Protein AF-A0A934S822-F1 (afdb_monomer_lite)

Sequence (205 aa):
MIPYSHVIDIPKVHPFDTEHRWTTFLGEFVLPIVQGRDLLYWFSYYGDFARFRVYTKDRSVTLDISHLIGELGLSYRIVNGEREEKNLTLEEDLGGGRFLGTERTDLKPLDRALKVLNLVHAGAELFLHSLVKDGDYWREEVNQDANQNPFGSASRSYIHLLHNLTQSPVGIVAFQSNSALHLESEYSFSYRNPQPQYQAFRVHV

Structure (mmCIF, N/CA/C/O backbone):
data_AF-A0A934S822-F1
#
_entry.id   AF-A0A934S822-F1
#
loop_
_atom_site.group_PDB
_atom_site.id
_atom_site.type_symbol
_atom_site.label_atom_id
_atom_site.label_alt_id
_atom_site.label_comp_id
_atom_site.label_asym_id
_atom_site.label_entity_id
_atom_site.label_seq_id
_atom_site.pdbx_PDB_ins_code
_atom_site.Cartn_x
_atom_site.Cartn_y
_atom_site.Cartn_z
_atom_site.occupancy
_atom_site.B_iso_or_equiv
_atom_site.auth_seq_id
_atom_site.auth_comp_id
_atom_site.auth_asym_id
_atom_site.auth_atom_id
_atom_site.pdbx_PDB_model_num
ATOM 1 N N . MET A 1 1 ? -0.639 -7.416 20.219 1.00 64.88 1 MET A N 1
ATOM 2 C CA . MET A 1 1 ? -1.525 -7.003 19.111 1.00 64.88 1 MET A CA 1
ATOM 3 C C . MET A 1 1 ? -0.701 -7.086 17.836 1.00 64.88 1 MET A C 1
ATOM 5 O O . MET A 1 1 ? 0.475 -6.756 17.914 1.00 64.88 1 MET A O 1
ATOM 9 N N . ILE A 1 2 ? -1.243 -7.617 16.738 1.00 78.75 2 ILE A N 1
ATOM 10 C CA . ILE A 1 2 ? -0.540 -7.606 15.443 1.00 78.75 2 ILE A CA 1
ATOM 11 C C . ILE A 1 2 ? -0.636 -6.171 14.906 1.00 78.75 2 ILE A C 1
ATOM 13 O O . ILE A 1 2 ? -1.750 -5.642 14.908 1.00 78.75 2 ILE A O 1
ATOM 17 N N . PRO A 1 3 ? 0.478 -5.516 14.531 1.00 83.88 3 PRO A N 1
ATOM 18 C CA . PRO A 1 3 ? 0.419 -4.179 13.953 1.00 83.88 3 PRO A CA 1
ATOM 19 C C . PRO A 1 3 ? -0.409 -4.199 12.667 1.00 83.88 3 PRO A C 1
ATOM 21 O O . PRO A 1 3 ? -0.173 -5.029 11.797 1.00 83.88 3 PRO A O 1
ATOM 24 N N . TYR A 1 4 ? -1.381 -3.295 12.554 1.00 89.69 4 TYR A N 1
ATOM 25 C CA . TYR A 1 4 ? -2.131 -3.108 11.309 1.00 89.69 4 TYR A CA 1
ATOM 26 C C . TYR A 1 4 ? -1.313 -2.325 10.278 1.00 89.69 4 TYR A C 1
ATOM 28 O O . TYR A 1 4 ? -1.437 -2.566 9.084 1.00 89.69 4 TYR A O 1
ATOM 36 N N . SER A 1 5 ? -0.474 -1.390 10.726 1.00 93.38 5 SER A N 1
ATOM 37 C CA . SER A 1 5 ? 0.358 -0.550 9.868 1.00 93.38 5 SER A CA 1
ATOM 38 C C . SER A 1 5 ? 1.831 -0.848 10.115 1.00 93.38 5 SER A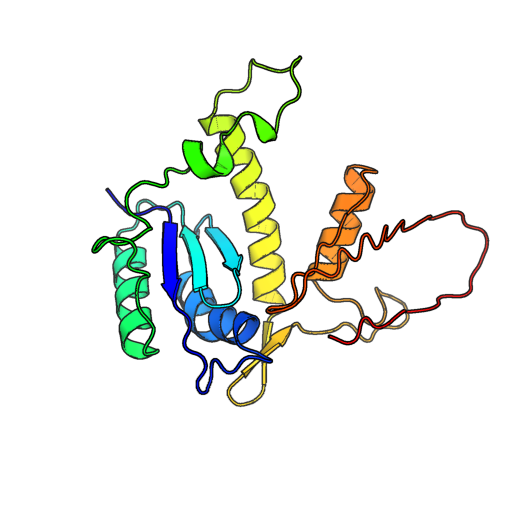 C 1
ATOM 40 O O . SER A 1 5 ? 2.246 -0.971 11.258 1.00 93.38 5 SER A O 1
ATOM 42 N N . HIS A 1 6 ? 2.627 -0.884 9.053 1.00 94.69 6 HIS A N 1
ATOM 43 C CA . HIS A 1 6 ? 4.083 -0.965 9.081 1.00 94.69 6 HIS A CA 1
ATOM 44 C C . HIS A 1 6 ? 4.634 0.268 8.367 1.00 94.69 6 HIS A C 1
ATOM 46 O O . HIS A 1 6 ? 4.406 0.448 7.169 1.00 94.69 6 HIS A O 1
ATOM 52 N N . VAL A 1 7 ? 5.299 1.153 9.114 1.00 95.06 7 VAL A N 1
ATOM 53 C CA . VAL A 1 7 ? 5.889 2.387 8.568 1.00 95.06 7 VAL A CA 1
ATOM 54 C C . VAL A 1 7 ? 7.369 2.142 8.316 1.00 95.06 7 VAL A C 1
ATOM 56 O O . VAL A 1 7 ? 8.118 1.890 9.261 1.00 95.06 7 VAL A O 1
ATOM 59 N N . ILE A 1 8 ? 7.768 2.165 7.048 1.00 96.88 8 ILE A N 1
ATOM 60 C CA . ILE A 1 8 ? 9.060 1.659 6.584 1.00 96.88 8 ILE A CA 1
ATOM 61 C C . ILE A 1 8 ? 9.766 2.766 5.809 1.00 96.88 8 ILE A C 1
ATOM 63 O O . ILE A 1 8 ? 9.245 3.234 4.797 1.00 96.88 8 ILE A O 1
ATOM 67 N N . ASP A 1 9 ? 10.936 3.178 6.285 1.00 96.81 9 ASP A N 1
ATOM 68 C CA . ASP A 1 9 ? 11.820 4.077 5.550 1.00 96.81 9 ASP A CA 1
ATOM 69 C C . ASP A 1 9 ? 12.425 3.324 4.365 1.00 96.81 9 ASP A C 1
ATOM 71 O O . ASP A 1 9 ? 12.885 2.185 4.495 1.00 96.81 9 ASP A O 1
ATOM 75 N N . ILE A 1 10 ? 12.416 3.973 3.202 1.00 95.44 10 ILE A N 1
ATOM 76 C CA . ILE A 1 10 ? 12.948 3.413 1.967 1.00 95.44 10 ILE A CA 1
ATOM 77 C C . ILE A 1 10 ? 14.223 4.188 1.619 1.00 95.44 10 ILE A C 1
ATOM 79 O O . ILE A 1 10 ? 14.157 5.398 1.363 1.00 95.44 10 ILE A O 1
ATOM 83 N N . PRO A 1 11 ? 15.395 3.535 1.611 1.00 92.75 11 PRO A N 1
ATOM 84 C CA . PRO A 1 11 ? 16.653 4.230 1.413 1.00 92.75 11 PRO A CA 1
ATOM 85 C C . PRO A 1 11 ? 16.752 4.774 -0.016 1.00 92.75 11 PRO A C 1
ATOM 87 O O . PRO A 1 11 ? 16.133 4.268 -0.946 1.00 92.75 11 PRO A O 1
ATOM 90 N N . LYS A 1 12 ? 17.556 5.822 -0.210 1.00 92.06 12 LYS A N 1
ATOM 91 C CA . LYS A 1 12 ? 17.787 6.430 -1.533 1.00 92.06 12 LYS A CA 1
ATOM 92 C C . LYS A 1 12 ? 19.011 5.833 -2.232 1.00 92.06 12 LYS A C 1
ATOM 94 O O . LYS A 1 12 ? 19.848 6.571 -2.743 1.00 92.06 12 LYS A O 1
ATOM 99 N N . VAL A 1 13 ? 19.137 4.512 -2.195 1.00 92.56 13 VAL A N 1
ATOM 100 C CA . VAL A 1 13 ? 20.259 3.752 -2.769 1.00 92.56 13 VAL A CA 1
ATOM 101 C C . VAL A 1 13 ? 19.712 2.579 -3.562 1.00 92.56 13 VAL A C 1
ATOM 103 O O . VAL A 1 13 ? 18.605 2.136 -3.279 1.00 92.56 13 VAL A O 1
ATOM 106 N N . HIS A 1 14 ? 20.482 2.075 -4.522 1.00 93.06 14 HIS A N 1
ATOM 107 C CA . HIS A 1 14 ? 20.104 0.918 -5.330 1.00 93.06 14 HIS A CA 1
ATOM 108 C C . HIS A 1 14 ? 19.670 -0.289 -4.460 1.00 93.06 14 HIS A C 1
ATOM 110 O O . HIS A 1 14 ? 20.362 -0.579 -3.478 1.00 93.06 14 HIS A O 1
ATOM 116 N N . PRO A 1 15 ? 18.565 -0.990 -4.800 1.00 93.12 15 PRO A N 1
ATOM 117 C CA . PRO A 1 15 ? 17.687 -0.780 -5.967 1.00 93.12 15 PRO A CA 1
ATOM 118 C C . PRO A 1 15 ? 16.524 0.214 -5.724 1.00 93.12 15 PRO A C 1
ATOM 120 O O . PRO A 1 15 ? 15.597 0.324 -6.521 1.00 93.12 15 PRO A O 1
ATOM 123 N N . PHE A 1 16 ? 16.548 0.959 -4.620 1.00 94.25 16 PHE A N 1
ATOM 124 C CA . PHE A 1 16 ? 15.528 1.929 -4.201 1.00 94.25 16 PHE A CA 1
ATOM 125 C C . PHE A 1 16 ? 15.896 3.397 -4.516 1.00 94.25 16 PHE A C 1
ATOM 127 O O . PHE A 1 16 ? 15.500 4.343 -3.816 1.00 94.25 16 PHE A O 1
ATOM 134 N N . ASP A 1 17 ? 16.671 3.635 -5.571 1.00 89.38 17 ASP A N 1
ATOM 135 C CA . ASP A 1 17 ? 16.899 4.988 -6.084 1.00 89.38 17 ASP A CA 1
ATOM 136 C C . ASP A 1 17 ? 15.593 5.677 -6.517 1.00 89.38 17 ASP A C 1
ATOM 138 O O . ASP A 1 17 ? 14.529 5.080 -6.642 1.00 89.38 17 ASP A O 1
ATOM 142 N N . THR A 1 18 ? 15.642 7.005 -6.626 1.00 80.56 18 THR A N 1
ATOM 143 C CA . THR A 1 18 ? 14.441 7.856 -6.612 1.00 80.56 18 THR A CA 1
ATOM 144 C C . THR A 1 18 ? 13.464 7.597 -7.760 1.00 80.56 18 THR A C 1
ATOM 146 O O . THR A 1 18 ? 12.269 7.784 -7.550 1.00 80.56 18 THR A O 1
ATOM 149 N N . GLU A 1 19 ? 13.937 7.175 -8.933 1.00 84.88 19 GLU A N 1
ATOM 150 C CA . GLU A 1 19 ? 13.100 7.029 -10.130 1.00 84.88 19 GLU A CA 1
ATOM 151 C C . GLU A 1 19 ? 12.119 5.855 -10.012 1.00 84.88 19 GLU A C 1
ATOM 153 O O . GLU A 1 19 ? 10.933 6.004 -10.306 1.00 84.88 19 GLU A O 1
ATOM 158 N N . HIS A 1 20 ? 12.590 4.714 -9.504 1.00 87.81 20 HIS A N 1
ATOM 159 C CA . HIS A 1 20 ? 11.799 3.484 -9.400 1.00 87.81 20 HIS A CA 1
ATOM 160 C C . HIS A 1 20 ? 11.510 3.066 -7.958 1.00 87.81 20 HIS A C 1
ATOM 162 O O . HIS A 1 20 ? 10.884 2.033 -7.733 1.00 87.81 20 HIS A O 1
ATOM 168 N N . ARG A 1 21 ? 11.906 3.879 -6.966 1.00 93.12 21 ARG A N 1
ATOM 169 C CA . ARG A 1 21 ? 11.806 3.564 -5.530 1.00 93.12 21 ARG A CA 1
ATOM 170 C C . ARG A 1 21 ? 10.489 2.913 -5.146 1.00 93.12 21 ARG A C 1
ATOM 172 O O . ARG A 1 21 ? 10.478 1.916 -4.432 1.00 93.12 21 ARG A O 1
ATOM 179 N N . TRP A 1 22 ? 9.383 3.517 -5.570 1.00 94.81 22 TRP A N 1
ATOM 180 C CA . TRP A 1 22 ? 8.067 3.091 -5.129 1.00 94.81 22 TRP A CA 1
ATOM 181 C C . TRP A 1 22 ? 7.659 1.749 -5.727 1.00 94.81 22 TRP A C 1
ATOM 183 O O . TRP A 1 22 ? 7.299 0.835 -4.992 1.00 94.81 22 TRP A O 1
ATOM 193 N N . THR A 1 23 ? 7.750 1.609 -7.047 1.00 95.69 23 THR A N 1
ATOM 194 C CA . THR A 1 23 ? 7.418 0.358 -7.731 1.00 95.69 23 THR A CA 1
ATOM 195 C C . THR A 1 23 ? 8.362 -0.760 -7.308 1.00 95.69 23 THR A C 1
ATOM 197 O O . THR A 1 23 ? 7.889 -1.860 -7.042 1.00 95.69 23 THR A O 1
ATOM 200 N N . THR A 1 24 ? 9.659 -0.479 -7.140 1.00 97.31 24 THR A N 1
ATOM 201 C CA . THR A 1 24 ? 10.637 -1.453 -6.637 1.00 97.31 24 THR A CA 1
ATOM 202 C C . THR A 1 24 ? 10.357 -1.856 -5.194 1.00 97.31 24 THR A C 1
ATOM 204 O O . THR A 1 24 ? 10.377 -3.042 -4.893 1.00 97.31 24 THR A O 1
ATOM 207 N N . PHE A 1 25 ? 10.015 -0.921 -4.301 1.00 98.06 25 PHE A N 1
ATOM 208 C CA . PHE A 1 25 ? 9.562 -1.271 -2.950 1.00 98.06 25 PHE A CA 1
ATOM 209 C C . PHE A 1 25 ? 8.338 -2.189 -2.996 1.00 98.06 25 PHE A C 1
ATOM 211 O O . PHE A 1 25 ? 8.288 -3.203 -2.308 1.00 98.06 25 PHE A O 1
ATOM 218 N N . LEU A 1 26 ? 7.351 -1.883 -3.832 1.00 97.94 26 LEU A N 1
ATOM 219 C CA . LEU A 1 26 ? 6.164 -2.723 -3.936 1.00 97.94 26 LEU A CA 1
ATOM 220 C C . LEU A 1 26 ? 6.468 -4.119 -4.497 1.00 97.94 26 LEU A C 1
ATOM 222 O O . LEU A 1 26 ? 5.932 -5.096 -3.982 1.00 97.94 26 LEU A O 1
ATOM 226 N N . GLY A 1 27 ? 7.334 -4.223 -5.503 1.00 98.00 27 GLY A N 1
ATOM 227 C CA . GLY A 1 27 ? 7.699 -5.492 -6.129 1.00 98.00 27 GLY A CA 1
ATOM 228 C C . GLY A 1 27 ? 8.646 -6.364 -5.300 1.00 98.00 27 GLY A C 1
ATOM 229 O O . GLY A 1 27 ? 8.449 -7.572 -5.230 1.00 98.00 27 GLY A O 1
ATOM 230 N N . GLU A 1 28 ? 9.643 -5.771 -4.640 1.00 97.88 28 GLU A N 1
ATOM 231 C CA . GLU A 1 28 ? 10.628 -6.509 -3.832 1.00 97.88 28 GLU A CA 1
ATOM 232 C C . GLU A 1 28 ? 10.147 -6.767 -2.400 1.00 97.88 28 GLU A C 1
ATOM 234 O O . GLU A 1 28 ? 10.473 -7.796 -1.818 1.00 97.88 28 GLU A O 1
ATOM 239 N N . PHE A 1 29 ? 9.368 -5.852 -1.813 1.00 98.38 29 PHE A N 1
ATOM 240 C CA . PHE A 1 29 ? 8.931 -5.970 -0.421 1.00 98.38 29 PHE A CA 1
ATOM 241 C C . PHE A 1 29 ? 7.468 -6.405 -0.296 1.00 98.38 29 PHE A C 1
ATOM 243 O O . PHE A 1 29 ? 7.185 -7.411 0.347 1.00 98.38 29 PHE A O 1
ATOM 250 N N . VAL A 1 30 ? 6.517 -5.676 -0.893 1.00 98.38 30 VAL A N 1
ATOM 251 C CA . VAL A 1 30 ? 5.083 -5.942 -0.658 1.00 98.38 30 VAL A CA 1
ATOM 252 C C . VAL A 1 30 ? 4.611 -7.218 -1.352 1.00 98.38 30 VAL A C 1
ATOM 254 O O . VAL A 1 30 ? 3.949 -8.041 -0.720 1.00 98.38 30 VAL A O 1
ATOM 257 N N . LEU A 1 31 ? 4.936 -7.389 -2.635 1.00 97.94 31 LEU A N 1
ATOM 258 C CA . LEU A 1 31 ? 4.452 -8.502 -3.449 1.00 97.94 31 LEU A CA 1
ATOM 259 C C . LEU A 1 31 ? 4.794 -9.876 -2.831 1.00 97.94 31 LEU A C 1
ATOM 261 O O . LEU A 1 31 ? 3.860 -10.661 -2.664 1.00 97.94 31 LEU A O 1
ATOM 265 N N . PRO A 1 32 ? 6.033 -10.165 -2.377 1.00 97.56 32 PRO A N 1
ATOM 266 C CA . PRO A 1 32 ? 6.353 -11.449 -1.742 1.00 97.56 32 PRO A CA 1
ATOM 267 C C . PRO A 1 32 ? 5.580 -11.730 -0.446 1.00 97.56 32 PRO A C 1
ATOM 269 O O . PRO A 1 32 ? 5.367 -12.889 -0.093 1.00 97.56 32 PRO A O 1
ATOM 272 N N . ILE A 1 33 ? 5.144 -10.688 0.272 1.00 97.56 33 ILE A N 1
ATOM 273 C CA . ILE A 1 33 ? 4.371 -10.842 1.514 1.00 97.56 33 ILE A CA 1
ATOM 274 C C . ILE A 1 33 ? 2.934 -11.253 1.211 1.00 97.56 33 ILE A C 1
ATOM 276 O O . ILE A 1 33 ? 2.359 -12.057 1.941 1.00 97.56 33 ILE A O 1
ATOM 280 N N . VAL A 1 34 ? 2.333 -10.678 0.170 1.00 97.00 34 VAL A N 1
ATOM 281 C CA . VAL A 1 34 ? 0.899 -10.842 -0.114 1.00 97.00 34 VAL A CA 1
ATOM 282 C C . VAL A 1 34 ? 0.609 -11.948 -1.124 1.00 97.00 34 VAL A C 1
ATOM 284 O O . VAL A 1 34 ? -0.483 -12.512 -1.118 1.00 97.00 34 VAL A O 1
ATOM 287 N N . GLN A 1 35 ? 1.579 -12.294 -1.972 1.00 94.62 35 GLN A N 1
ATOM 288 C CA . GLN A 1 35 ? 1.392 -13.265 -3.041 1.00 94.62 35 GLN A CA 1
ATOM 289 C C . GLN A 1 35 ? 0.971 -14.636 -2.492 1.00 94.62 35 GLN A C 1
ATOM 291 O O . GLN A 1 35 ? 1.637 -15.232 -1.646 1.00 94.62 35 GLN A O 1
ATOM 296 N N . GLY A 1 36 ? -0.151 -15.146 -3.008 1.00 90.62 36 GLY A N 1
ATOM 297 C CA . GLY A 1 36 ? -0.698 -16.447 -2.619 1.00 90.62 36 GLY A CA 1
ATOM 298 C C . GLY A 1 36 ? -1.345 -16.480 -1.232 1.00 90.62 36 GLY A C 1
ATOM 299 O O . GLY A 1 36 ? -1.619 -17.570 -0.730 1.00 90.62 36 GLY A O 1
ATOM 300 N N . ARG A 1 37 ? -1.594 -15.321 -0.607 1.00 94.25 37 ARG A N 1
ATOM 301 C CA . ARG A 1 37 ? -2.246 -15.218 0.704 1.00 94.25 37 ARG A CA 1
ATOM 302 C C . ARG A 1 37 ? -3.577 -14.484 0.597 1.00 94.25 37 ARG A C 1
ATOM 304 O O . ARG A 1 37 ? -3.692 -13.498 -0.118 1.00 94.25 37 ARG A O 1
ATOM 311 N N . ASP A 1 38 ? -4.557 -14.941 1.367 1.00 93.38 38 ASP A N 1
ATOM 312 C CA . ASP A 1 38 ? -5.840 -14.254 1.536 1.00 93.38 38 ASP A CA 1
ATOM 313 C C . ASP A 1 38 ? -5.694 -13.170 2.617 1.00 93.38 38 ASP A C 1
ATOM 315 O O . ASP A 1 38 ? -5.873 -13.419 3.813 1.00 93.38 38 ASP A O 1
ATOM 319 N N . LEU A 1 39 ? -5.237 -11.984 2.206 1.00 95.19 39 LEU A N 1
ATOM 320 C CA . LEU A 1 39 ? -4.975 -10.841 3.080 1.00 95.19 39 LEU A CA 1
ATOM 321 C C . LEU A 1 39 ? -5.706 -9.606 2.565 1.00 95.19 39 LEU A C 1
ATOM 323 O O . LEU A 1 39 ? -5.642 -9.297 1.382 1.00 95.19 39 LEU A O 1
ATOM 327 N N . LEU A 1 40 ? -6.277 -8.817 3.477 1.00 96.62 40 LEU A N 1
ATOM 328 C CA . LEU A 1 40 ? -6.706 -7.457 3.160 1.00 96.62 40 LEU A CA 1
ATOM 329 C C . LEU A 1 40 ? -5.571 -6.488 3.472 1.00 96.62 40 LEU A C 1
ATOM 331 O O . LEU A 1 40 ? -5.128 -6.382 4.618 1.00 96.62 40 LEU A O 1
ATOM 335 N N . TYR A 1 41 ? -5.109 -5.762 2.465 1.00 97.38 41 TYR A N 1
ATOM 336 C CA . TYR A 1 41 ? -3.981 -4.851 2.606 1.00 97.38 41 TYR A CA 1
ATOM 337 C C . TYR A 1 41 ? -4.089 -3.659 1.671 1.00 97.38 41 TYR A C 1
ATOM 339 O O . TYR A 1 41 ? -4.773 -3.706 0.656 1.00 97.38 41 TYR A O 1
ATOM 347 N N . TRP A 1 42 ? -3.360 -2.601 1.998 1.00 97.25 42 TRP A N 1
ATOM 348 C CA . TRP A 1 42 ? -3.109 -1.493 1.086 1.00 97.25 42 TRP A CA 1
ATOM 349 C C . TRP A 1 42 ? -1.833 -0.763 1.485 1.00 97.25 42 TRP A C 1
ATOM 351 O O . TRP A 1 42 ? -1.236 -1.019 2.534 1.00 97.25 42 TRP A O 1
ATOM 361 N N . PHE A 1 43 ? -1.395 0.153 0.635 1.00 96.81 43 PHE A N 1
ATOM 362 C CA . PHE A 1 43 ? -0.132 0.837 0.827 1.00 96.81 43 PHE A CA 1
ATOM 363 C C . PHE A 1 43 ? -0.190 2.285 0.348 1.00 96.81 43 PHE A C 1
ATOM 365 O O . PHE A 1 43 ? -1.027 2.666 -0.468 1.00 96.81 43 PHE A O 1
ATOM 372 N N . SER A 1 44 ? 0.706 3.109 0.881 1.00 94.12 44 SER A N 1
ATOM 373 C CA . SER A 1 44 ? 0.834 4.516 0.498 1.00 94.12 44 SER A CA 1
ATOM 374 C C . SER A 1 44 ? 2.279 4.979 0.621 1.00 94.12 44 SER A C 1
ATOM 376 O O . SER A 1 44 ? 2.968 4.579 1.563 1.00 94.12 44 SER A O 1
ATOM 378 N N . TYR A 1 45 ? 2.695 5.862 -0.281 1.00 92.25 45 TYR A N 1
ATOM 379 C CA . TYR A 1 45 ? 4.049 6.397 -0.369 1.00 92.25 45 TYR A CA 1
ATOM 380 C C . TYR A 1 45 ? 4.095 7.875 0.019 1.00 92.25 45 TYR A C 1
ATOM 382 O O . TYR A 1 45 ? 3.209 8.641 -0.356 1.00 92.25 45 TYR A O 1
ATOM 390 N N . TYR A 1 46 ? 5.141 8.269 0.746 1.00 88.44 46 TYR A N 1
ATOM 391 C CA . TYR A 1 46 ? 5.336 9.631 1.253 1.00 88.44 46 TYR A CA 1
ATOM 392 C C . TYR A 1 46 ? 6.708 10.222 0.871 1.00 88.44 46 TYR A C 1
ATOM 394 O O . TYR A 1 46 ? 7.154 11.194 1.468 1.00 88.44 46 TYR A O 1
ATOM 402 N N . GLY A 1 47 ? 7.375 9.664 -0.148 1.00 84.19 47 GLY A N 1
ATOM 403 C CA . GLY A 1 47 ? 8.623 10.190 -0.724 1.00 84.19 47 GLY A CA 1
ATOM 404 C C . GLY A 1 47 ? 9.906 9.553 -0.175 1.00 84.19 47 GLY A C 1
ATOM 405 O O . GLY A 1 47 ? 10.799 9.179 -0.938 1.00 84.19 47 GLY A O 1
ATOM 406 N N . ASP A 1 48 ? 10.016 9.408 1.140 1.00 86.69 48 ASP A N 1
ATOM 407 C CA . ASP A 1 48 ? 11.144 8.751 1.824 1.00 86.69 48 ASP A CA 1
ATOM 408 C C . ASP A 1 48 ? 10.719 7.527 2.643 1.00 86.69 48 ASP A C 1
ATOM 410 O O . ASP A 1 48 ? 11.564 6.731 3.039 1.00 86.69 48 ASP A O 1
ATOM 414 N N . PHE A 1 49 ? 9.417 7.333 2.849 1.00 93.88 49 PHE A N 1
ATOM 415 C CA . PHE A 1 49 ? 8.874 6.164 3.530 1.00 93.88 49 PHE A CA 1
ATOM 416 C C . PHE A 1 49 ? 7.574 5.681 2.891 1.00 93.88 49 PHE A C 1
ATOM 418 O O . PHE A 1 49 ? 6.886 6.400 2.155 1.00 93.88 49 PHE A O 1
ATOM 425 N N . ALA A 1 50 ? 7.223 4.445 3.216 1.00 95.75 50 ALA A N 1
ATOM 426 C CA . ALA A 1 50 ? 5.950 3.839 2.895 1.00 95.75 50 ALA A CA 1
ATOM 427 C C . ALA A 1 50 ? 5.205 3.435 4.162 1.00 95.75 50 ALA A C 1
ATOM 429 O O . ALA A 1 50 ? 5.786 3.152 5.210 1.00 95.75 50 ALA A O 1
ATOM 430 N N . ARG A 1 51 ? 3.884 3.373 4.040 1.00 95.81 51 ARG A N 1
ATOM 431 C CA . ARG A 1 51 ? 3.031 2.682 5.002 1.00 95.81 51 ARG A CA 1
ATOM 432 C C . ARG A 1 51 ? 2.444 1.473 4.306 1.00 95.81 51 ARG A C 1
ATOM 434 O O . ARG A 1 51 ? 1.642 1.646 3.389 1.00 95.81 51 ARG A O 1
ATOM 441 N N . PHE A 1 52 ? 2.830 0.283 4.744 1.00 97.12 52 PHE A N 1
ATOM 442 C CA . PHE A 1 52 ? 2.209 -0.966 4.329 1.00 97.12 52 PHE A CA 1
ATOM 443 C C . PHE A 1 52 ? 1.241 -1.411 5.418 1.00 97.12 52 PHE A C 1
ATOM 445 O O . PHE A 1 52 ? 1.638 -1.613 6.563 1.00 97.12 52 PHE A O 1
ATOM 452 N N . ARG A 1 53 ? -0.044 -1.493 5.085 1.00 96.69 53 ARG A N 1
ATOM 453 C CA . ARG A 1 53 ? -1.100 -1.807 6.043 1.00 96.69 53 ARG A CA 1
ATOM 454 C C . ARG A 1 53 ? -1.698 -3.155 5.713 1.00 96.69 53 ARG A C 1
ATOM 456 O O . ARG A 1 53 ? -2.133 -3.355 4.583 1.00 96.69 53 ARG A O 1
ATOM 463 N N . VAL A 1 54 ? -1.746 -4.044 6.695 1.00 95.75 54 VAL A N 1
ATOM 464 C CA . VAL A 1 54 ? -2.248 -5.408 6.542 1.00 95.75 54 VAL A CA 1
ATOM 465 C C . VAL A 1 54 ? -3.212 -5.716 7.674 1.00 95.75 54 VAL A C 1
ATOM 467 O O . VAL A 1 54 ? -2.865 -5.678 8.852 1.00 95.75 54 VAL A O 1
ATOM 470 N N . TYR A 1 55 ? -4.446 -6.043 7.316 1.00 94.62 55 TYR A N 1
ATOM 471 C CA . TYR A 1 55 ? -5.460 -6.487 8.254 1.00 94.62 55 TYR A CA 1
ATOM 472 C C . TYR A 1 55 ? -5.469 -8.014 8.309 1.00 94.62 55 TYR A C 1
ATOM 474 O O . TYR A 1 55 ? -6.066 -8.683 7.468 1.00 94.62 55 TYR A O 1
ATOM 482 N N . THR A 1 56 ? -4.773 -8.576 9.299 1.00 92.12 56 THR A N 1
ATOM 483 C CA . THR A 1 56 ? -4.633 -10.028 9.451 1.00 92.12 56 THR A CA 1
ATOM 484 C C . THR A 1 56 ? -4.560 -10.465 10.911 1.00 92.12 56 THR A C 1
ATOM 486 O O . THR A 1 56 ? -4.176 -9.706 11.803 1.00 92.12 56 THR A O 1
ATOM 489 N N . LYS A 1 57 ? -4.935 -11.723 11.156 1.00 90.25 57 LYS A N 1
ATOM 490 C CA . LYS A 1 57 ? -4.700 -12.428 12.426 1.00 90.25 57 LYS A CA 1
ATOM 491 C C . LYS A 1 57 ? -3.490 -13.361 12.356 1.00 90.25 57 LYS A C 1
ATOM 493 O O . LYS A 1 57 ? -3.098 -13.913 13.385 1.00 90.25 57 LYS A O 1
ATOM 498 N N . ASP A 1 58 ? -2.921 -13.547 11.169 1.00 92.06 58 ASP A N 1
ATOM 499 C CA . ASP A 1 58 ? -1.777 -14.416 10.955 1.00 92.06 58 ASP A CA 1
ATOM 500 C C . ASP A 1 58 ? -0.481 -13.713 11.373 1.00 92.06 58 ASP A C 1
ATOM 502 O O . ASP A 1 58 ? -0.073 -12.703 10.801 1.00 92.06 58 ASP A O 1
ATOM 506 N N . ARG A 1 59 ? 0.175 -14.265 12.396 1.00 90.75 59 ARG A N 1
ATOM 507 C CA . ARG A 1 59 ? 1.447 -13.743 12.904 1.00 90.75 59 ARG A CA 1
ATOM 508 C C . ARG A 1 59 ? 2.614 -14.010 11.956 1.00 90.75 59 ARG A C 1
ATOM 510 O O . ARG A 1 59 ? 3.612 -13.302 12.070 1.00 90.75 59 ARG A O 1
ATOM 517 N N . SER A 1 60 ? 2.506 -14.995 11.060 1.00 93.62 60 SER A N 1
ATOM 518 C CA . SER A 1 60 ? 3.555 -15.303 10.080 1.00 93.62 60 SER A CA 1
ATOM 519 C C . SER A 1 60 ? 3.863 -14.083 9.209 1.00 93.62 60 SER A C 1
ATOM 521 O O . SER A 1 60 ? 5.022 -13.733 9.027 1.00 93.62 60 SER A O 1
ATOM 523 N N . VAL A 1 61 ? 2.827 -13.330 8.829 1.00 95.12 61 VAL A N 1
ATOM 524 C CA . VAL A 1 61 ? 2.933 -12.100 8.036 1.00 95.12 61 VAL A CA 1
ATOM 525 C C . VAL A 1 61 ? 3.857 -11.075 8.698 1.00 95.12 61 VAL A C 1
ATOM 527 O O . VAL A 1 61 ? 4.700 -10.481 8.035 1.00 95.12 61 VAL A O 1
ATOM 530 N N . THR A 1 62 ? 3.756 -10.880 10.017 1.00 92.31 62 THR A N 1
ATOM 531 C CA . THR A 1 62 ? 4.631 -9.944 10.744 1.00 92.31 62 THR A CA 1
ATOM 532 C C . THR A 1 62 ? 6.086 -10.418 10.788 1.00 92.31 62 THR A C 1
ATOM 534 O O . THR A 1 62 ? 7.004 -9.591 10.788 1.00 92.31 62 THR A O 1
ATOM 537 N N . LEU A 1 63 ? 6.305 -11.734 10.844 1.00 94.44 63 LEU A N 1
ATOM 538 C CA . LEU A 1 63 ? 7.646 -12.317 10.801 1.00 94.44 63 LEU A CA 1
ATOM 539 C C . LEU A 1 63 ? 8.267 -12.127 9.417 1.00 94.44 63 LEU A C 1
ATOM 541 O O . LEU A 1 63 ? 9.395 -11.650 9.339 1.00 94.44 63 LEU A O 1
ATOM 545 N N . ASP A 1 64 ? 7.510 -12.392 8.354 1.00 96.81 64 ASP A N 1
ATOM 546 C CA . ASP A 1 64 ? 7.967 -12.229 6.970 1.00 96.81 64 ASP A CA 1
ATOM 547 C C . ASP A 1 64 ? 8.269 -10.765 6.640 1.00 96.81 64 ASP A C 1
ATOM 549 O O . ASP A 1 64 ? 9.305 -10.459 6.059 1.00 96.81 64 ASP A O 1
ATOM 553 N N . ILE A 1 65 ? 7.419 -9.842 7.102 1.00 96.62 65 ILE A N 1
ATOM 554 C CA . ILE A 1 65 ? 7.676 -8.398 7.029 1.00 96.62 65 ILE A CA 1
ATOM 555 C C . ILE A 1 65 ? 9.011 -8.049 7.692 1.00 96.62 65 ILE A C 1
ATOM 557 O O . ILE A 1 65 ? 9.829 -7.335 7.119 1.00 96.62 65 ILE A O 1
ATOM 561 N N . SER A 1 66 ? 9.241 -8.547 8.908 1.00 95.31 66 SER A N 1
ATOM 562 C CA . SER A 1 66 ? 10.464 -8.236 9.655 1.00 95.31 66 SER A CA 1
ATOM 563 C C . SER A 1 66 ? 11.702 -8.854 9.001 1.00 95.31 66 SER A C 1
ATOM 565 O O . SER A 1 66 ? 12.762 -8.230 9.001 1.00 95.31 66 SER A O 1
ATOM 567 N N . HIS A 1 67 ? 11.559 -10.046 8.420 1.00 97.62 67 HIS A N 1
ATOM 568 C CA . HIS A 1 67 ? 12.601 -10.710 7.647 1.00 97.62 67 HIS A CA 1
ATOM 569 C C . HIS A 1 67 ? 12.975 -9.896 6.405 1.00 97.62 67 HIS A C 1
ATOM 571 O O . HIS A 1 67 ? 14.136 -9.524 6.258 1.00 97.62 67 HIS A O 1
ATOM 577 N N . LEU A 1 68 ? 11.995 -9.545 5.565 1.00 98.00 68 LEU A N 1
ATOM 578 C CA . LEU A 1 68 ? 12.227 -8.783 4.335 1.00 98.00 68 LEU A CA 1
ATOM 579 C C . LEU A 1 68 ? 12.764 -7.377 4.605 1.00 98.00 68 LEU A C 1
ATOM 581 O O . LEU A 1 68 ? 13.577 -6.882 3.832 1.00 98.00 68 LEU A O 1
ATOM 585 N N . ILE A 1 69 ? 12.374 -6.742 5.715 1.00 97.50 69 ILE A N 1
ATOM 586 C CA . ILE A 1 69 ? 12.990 -5.477 6.138 1.00 97.50 69 ILE A CA 1
ATOM 587 C C . ILE A 1 69 ? 14.502 -5.651 6.322 1.00 97.50 69 ILE A C 1
ATOM 589 O O . ILE A 1 69 ? 15.271 -4.845 5.806 1.00 97.50 69 ILE A O 1
ATOM 593 N N . GLY A 1 70 ? 14.931 -6.703 7.028 1.00 97.19 70 GLY A N 1
ATOM 594 C CA . GLY A 1 70 ? 16.350 -6.983 7.245 1.00 97.19 70 GLY A CA 1
ATOM 595 C C . GLY A 1 70 ? 17.085 -7.381 5.964 1.00 97.19 70 GLY A C 1
ATOM 596 O O . GLY A 1 70 ? 18.178 -6.884 5.710 1.00 97.19 70 GLY A O 1
ATOM 597 N N . GLU A 1 71 ? 16.475 -8.242 5.151 1.00 97.44 71 GLU A N 1
ATOM 598 C CA . GLU A 1 71 ? 17.039 -8.737 3.891 1.00 97.44 71 GLU A CA 1
ATOM 599 C C . GLU A 1 71 ? 17.266 -7.615 2.870 1.00 97.44 71 GLU A C 1
ATOM 601 O O . GLU A 1 71 ? 18.321 -7.550 2.243 1.00 97.44 71 GLU A O 1
ATOM 606 N N . LEU A 1 72 ? 16.307 -6.695 2.747 1.00 96.75 72 LEU A N 1
ATOM 607 C CA . LEU A 1 72 ? 16.345 -5.598 1.778 1.00 96.75 72 LEU A CA 1
ATOM 608 C C . LEU A 1 72 ? 17.047 -4.339 2.311 1.00 96.75 72 LEU A C 1
ATOM 610 O O . LEU A 1 72 ? 17.072 -3.314 1.630 1.00 96.75 72 LEU A O 1
ATOM 614 N N . GLY A 1 73 ? 17.594 -4.377 3.531 1.00 95.88 73 GLY A N 1
ATOM 615 C CA . GLY A 1 73 ? 18.241 -3.216 4.150 1.00 95.88 73 GLY A CA 1
ATOM 616 C C . GLY A 1 73 ? 17.288 -2.040 4.405 1.00 95.88 73 GLY A C 1
ATOM 617 O O . GLY A 1 73 ? 17.712 -0.884 4.389 1.00 95.88 73 GLY A O 1
ATOM 618 N N . LEU A 1 74 ? 16.001 -2.323 4.615 1.00 97.25 74 LEU A N 1
ATOM 619 C CA . LEU A 1 74 ? 14.989 -1.341 4.999 1.00 97.25 74 LEU A CA 1
ATOM 620 C C . LEU A 1 74 ? 15.003 -1.132 6.519 1.00 97.25 74 LEU A C 1
ATOM 622 O O . LEU A 1 74 ? 15.608 -1.891 7.278 1.00 97.25 74 LEU A O 1
ATOM 626 N N . SER A 1 75 ? 14.281 -0.121 6.997 1.00 96.50 75 SER A N 1
ATOM 627 C CA . SER A 1 75 ? 14.141 0.118 8.434 1.00 96.50 75 SER A CA 1
ATOM 628 C C . SER A 1 75 ? 12.747 0.593 8.800 1.00 96.50 75 SER A C 1
ATOM 630 O O . SER A 1 75 ? 12.109 1.333 8.056 1.00 96.50 75 SER A O 1
ATOM 632 N N . TYR A 1 76 ? 12.275 0.212 9.986 1.00 95.81 76 TYR A N 1
ATOM 633 C CA . TYR A 1 76 ? 11.086 0.843 10.549 1.00 95.81 76 TYR A CA 1
ATOM 634 C C . TYR A 1 76 ? 11.358 2.313 10.849 1.00 95.81 76 TYR A C 1
ATOM 636 O O . TYR A 1 76 ? 12.385 2.645 11.442 1.00 95.81 76 TYR A O 1
ATOM 644 N N . ARG A 1 77 ? 10.395 3.168 10.510 1.00 93.88 77 ARG A N 1
ATOM 645 C CA . ARG A 1 77 ? 10.482 4.599 10.775 1.00 93.88 77 ARG A CA 1
ATOM 646 C C . ARG A 1 77 ? 10.377 4.887 12.268 1.00 93.88 77 ARG A C 1
ATOM 648 O O . ARG A 1 77 ? 9.443 4.428 12.938 1.00 93.88 77 ARG A O 1
ATOM 655 N N . ILE A 1 78 ? 11.333 5.664 12.774 1.00 92.88 78 ILE A N 1
ATOM 656 C CA . ILE A 1 78 ? 11.417 6.077 14.177 1.00 92.88 78 ILE A CA 1
ATOM 657 C C . ILE A 1 78 ? 11.154 7.580 14.288 1.00 92.88 78 ILE A C 1
ATOM 659 O O . ILE A 1 78 ? 11.881 8.390 13.720 1.00 92.88 78 ILE A O 1
ATOM 663 N N . VAL A 1 79 ? 10.146 7.958 15.071 1.00 88.31 79 VAL A N 1
ATOM 664 C CA . VAL A 1 79 ? 9.800 9.349 15.387 1.00 88.31 79 VAL A CA 1
ATOM 665 C C . VAL A 1 79 ? 9.827 9.505 16.903 1.00 88.31 79 VAL A C 1
ATOM 667 O O . VAL A 1 79 ? 9.204 8.729 17.622 1.00 88.31 79 VAL A O 1
ATOM 670 N N . ASN A 1 80 ? 10.577 10.489 17.408 1.00 89.81 80 ASN A N 1
ATOM 671 C CA . ASN A 1 80 ? 10.743 10.738 18.849 1.00 89.81 80 ASN A CA 1
ATOM 672 C C . ASN A 1 80 ? 11.206 9.504 19.653 1.00 89.81 80 ASN A C 1
ATOM 674 O O . ASN A 1 80 ? 10.797 9.305 20.792 1.00 89.81 80 ASN A O 1
ATOM 678 N N . GLY A 1 81 ? 12.062 8.667 19.056 1.00 89.25 81 GLY A N 1
ATOM 679 C CA . GLY A 1 81 ? 12.597 7.463 19.702 1.00 89.25 81 GLY A CA 1
ATOM 680 C C . GLY A 1 81 ? 11.656 6.254 19.688 1.00 89.25 81 GLY A C 1
ATOM 681 O O . GLY A 1 81 ? 12.016 5.206 20.222 1.00 89.25 81 GLY A O 1
ATOM 682 N N . GLU A 1 82 ? 10.487 6.351 19.049 1.00 89.94 82 GLU A N 1
ATOM 683 C CA . GLU A 1 82 ? 9.532 5.250 18.940 1.00 89.94 82 GLU A CA 1
ATOM 684 C C . GLU A 1 82 ? 9.163 4.924 17.492 1.00 89.94 82 GLU A C 1
ATOM 686 O O . GLU A 1 82 ? 9.201 5.778 16.610 1.00 89.94 82 GLU A O 1
ATOM 691 N N . ARG A 1 83 ? 8.773 3.668 17.240 1.00 89.75 83 ARG A N 1
ATOM 692 C CA . ARG A 1 83 ? 8.237 3.260 15.936 1.00 89.75 83 ARG A CA 1
ATOM 693 C C . ARG A 1 83 ? 6.903 3.959 15.681 1.00 89.75 83 ARG A C 1
ATOM 695 O O . ARG A 1 83 ? 5.983 3.823 16.488 1.00 89.75 83 ARG A O 1
ATOM 702 N N . GLU A 1 84 ? 6.789 4.629 14.536 1.00 88.31 84 GLU A N 1
ATOM 703 C CA . GLU A 1 84 ? 5.604 5.423 14.167 1.00 88.31 84 GLU A CA 1
ATOM 704 C C . GLU A 1 84 ? 4.318 4.577 14.076 1.00 88.31 84 GLU A C 1
ATOM 706 O O . GLU A 1 84 ? 3.217 5.066 14.312 1.00 88.31 84 GLU A O 1
ATOM 711 N N . GLU A 1 85 ? 4.440 3.279 13.794 1.00 80.50 85 GLU A N 1
ATOM 712 C CA . GLU A 1 85 ? 3.303 2.368 13.613 1.00 80.50 85 GLU A CA 1
ATOM 713 C C . GLU A 1 85 ? 2.443 2.098 14.856 1.00 80.50 85 GLU A C 1
ATOM 715 O O . GLU A 1 85 ? 1.354 1.538 14.729 1.00 80.50 85 GLU A O 1
ATOM 720 N N . LYS A 1 86 ? 2.927 2.431 16.060 1.00 68.62 86 LYS A N 1
ATOM 721 C CA . LYS A 1 86 ? 2.427 1.827 17.306 1.00 68.62 86 LYS A CA 1
ATOM 722 C C . LYS A 1 86 ? 0.957 2.109 17.638 1.00 68.62 86 LYS A C 1
ATOM 724 O O . LYS A 1 86 ? 0.402 1.370 18.444 1.00 68.62 86 LYS A O 1
ATOM 729 N N . ASN A 1 87 ? 0.324 3.107 17.021 1.00 65.81 87 ASN A N 1
ATOM 730 C CA . ASN A 1 87 ? -1.005 3.583 17.421 1.00 65.81 87 ASN A CA 1
ATOM 731 C C . ASN A 1 87 ? -1.987 3.765 16.254 1.00 65.81 87 ASN A C 1
ATOM 733 O O . ASN A 1 87 ? -2.894 4.578 16.361 1.00 65.81 87 ASN A O 1
ATOM 737 N N . LEU A 1 88 ? -1.801 3.075 15.124 1.00 79.94 88 LEU A N 1
ATOM 738 C CA . 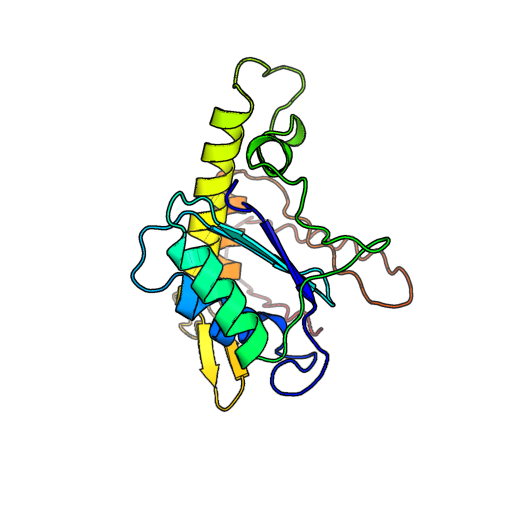LEU A 1 88 ? -2.749 3.177 14.011 1.00 79.94 88 LEU A CA 1
ATOM 739 C C . LEU A 1 88 ? -3.651 1.939 13.967 1.00 79.94 88 LEU A C 1
ATOM 741 O O . LEU A 1 88 ? -3.236 0.883 13.485 1.00 79.94 88 LEU A O 1
ATOM 745 N N . THR A 1 89 ? -4.880 2.054 14.472 1.00 89.12 89 THR A N 1
ATOM 746 C CA . THR A 1 89 ? -5.914 1.027 14.261 1.00 89.12 89 THR A CA 1
ATOM 747 C C . THR A 1 89 ? -6.584 1.183 12.894 1.00 89.12 89 THR A C 1
ATOM 749 O O . THR A 1 89 ? -6.521 2.243 12.266 1.00 89.12 89 THR A O 1
ATOM 752 N N . LEU A 1 90 ? -7.256 0.125 12.426 1.00 92.19 90 LEU A N 1
ATOM 753 C CA . LEU A 1 90 ? -8.043 0.171 11.192 1.00 92.19 90 LEU A CA 1
ATOM 754 C C . LEU A 1 90 ? -9.138 1.253 11.278 1.00 92.19 90 LEU A C 1
ATOM 756 O O . LEU A 1 90 ? -9.353 2.003 10.327 1.00 92.19 90 LEU A O 1
ATOM 760 N N . GLU A 1 91 ? -9.815 1.361 12.421 1.00 91.75 91 GLU A N 1
ATOM 761 C CA . GLU A 1 91 ? -10.874 2.339 12.661 1.00 91.75 91 GLU A CA 1
ATOM 762 C C . GLU A 1 91 ? -10.361 3.781 12.709 1.00 91.75 91 GLU A C 1
ATOM 764 O O . GLU A 1 91 ? -11.017 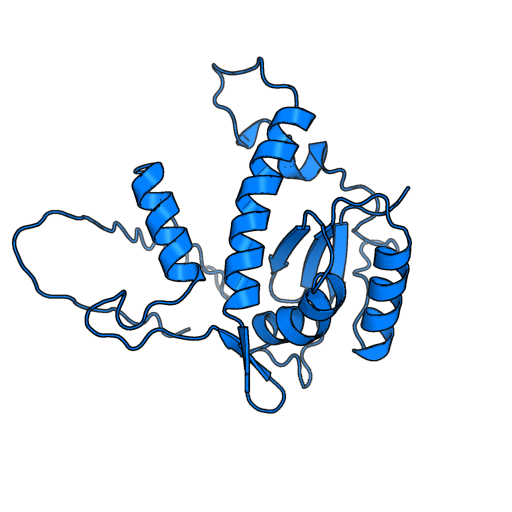4.675 12.176 1.00 91.75 91 GLU A O 1
ATOM 769 N N . GLU A 1 92 ? -9.194 4.030 13.302 1.00 89.25 92 GLU A N 1
ATOM 770 C CA . GLU A 1 92 ? -8.590 5.369 13.309 1.00 89.25 92 GLU A CA 1
ATOM 771 C C . GLU A 1 92 ? -8.088 5.772 11.918 1.00 89.25 92 GLU A C 1
ATOM 773 O O . GL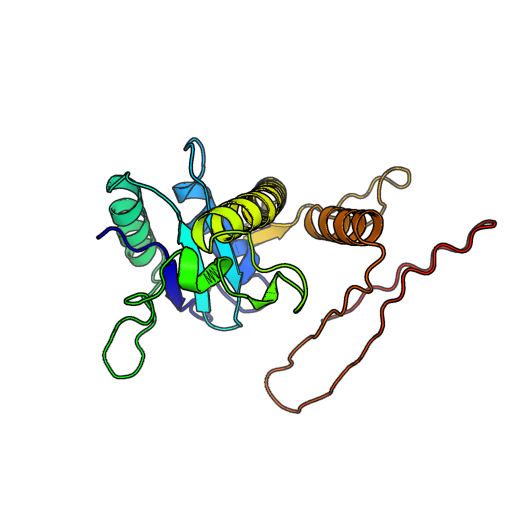U A 1 92 ? -8.240 6.925 11.512 1.00 89.25 92 GLU A O 1
ATOM 778 N N . ASP A 1 93 ? -7.534 4.821 11.161 1.00 90.38 93 ASP A N 1
ATOM 779 C CA . ASP A 1 93 ? -6.993 5.069 9.825 1.00 90.38 93 ASP A CA 1
ATOM 780 C C . ASP A 1 93 ? -8.096 5.255 8.777 1.00 90.38 93 ASP A C 1
ATOM 782 O O . ASP A 1 93 ? -8.076 6.226 8.021 1.00 90.38 93 ASP A O 1
ATOM 786 N N . LEU A 1 94 ? -9.076 4.346 8.730 1.00 92.88 94 LEU A N 1
ATOM 787 C CA . LEU A 1 94 ? -10.077 4.250 7.658 1.00 92.88 94 LEU A CA 1
ATOM 788 C C . LEU A 1 94 ? -11.528 4.402 8.138 1.00 92.88 94 LEU A C 1
ATOM 790 O O . LEU A 1 94 ? -12.444 4.529 7.326 1.00 92.88 94 LEU A O 1
ATOM 794 N N . GLY A 1 95 ? -11.760 4.430 9.446 1.00 90.31 95 GLY A N 1
ATOM 795 C CA . GLY A 1 95 ? -13.081 4.607 10.047 1.00 90.31 95 GLY A CA 1
ATOM 796 C C . GLY A 1 95 ? -13.404 6.052 10.414 1.00 90.31 95 GLY A C 1
ATOM 797 O O . GLY A 1 95 ? -14.454 6.296 11.002 1.00 90.31 95 GLY A O 1
ATOM 798 N N . GLY A 1 96 ? -12.566 7.034 10.078 1.00 86.12 96 GLY A N 1
ATOM 799 C CA . GLY A 1 96 ? -12.815 8.447 10.384 1.00 86.12 96 GLY A CA 1
ATOM 800 C C . GLY A 1 96 ? -14.082 9.018 9.725 1.00 86.12 96 GLY A C 1
ATOM 801 O O . GLY A 1 96 ? -14.524 8.553 8.674 1.00 86.12 96 GLY A O 1
ATOM 802 N N . GLY A 1 97 ? -14.657 10.067 10.322 1.00 83.31 97 GLY A N 1
ATOM 803 C CA . GLY A 1 97 ? -15.846 10.756 9.795 1.00 83.31 97 GLY A CA 1
ATOM 804 C C . GLY A 1 97 ? -15.637 11.427 8.432 1.00 83.31 97 GLY A C 1
ATOM 805 O O . GLY A 1 97 ? -16.612 11.733 7.766 1.00 83.31 97 GLY A O 1
ATOM 806 N N . ARG A 1 98 ? -14.384 11.580 7.973 1.00 83.88 98 ARG A N 1
ATOM 807 C CA . ARG A 1 98 ? -14.032 12.182 6.672 1.00 83.88 98 ARG A CA 1
ATOM 808 C C . ARG A 1 98 ? -14.665 11.501 5.451 1.00 83.88 98 ARG A C 1
ATOM 810 O O . ARG A 1 98 ? -14.690 12.098 4.386 1.00 83.88 98 ARG A O 1
ATOM 817 N N . PHE A 1 99 ? -15.135 10.258 5.588 1.00 83.31 99 PHE A N 1
ATOM 818 C CA . PHE A 1 99 ? -15.827 9.541 4.510 1.00 83.31 99 PHE A CA 1
ATOM 819 C C . PHE A 1 99 ? -17.356 9.690 4.561 1.00 83.31 99 PHE A C 1
ATOM 821 O O . PHE A 1 99 ? -18.051 9.063 3.766 1.00 83.31 99 PHE A O 1
ATOM 828 N N . LEU A 1 100 ? -17.891 10.477 5.498 1.00 81.88 100 LEU A N 1
ATOM 829 C CA . LEU A 1 100 ? -19.309 10.805 5.601 1.00 81.88 100 LEU A CA 1
ATOM 830 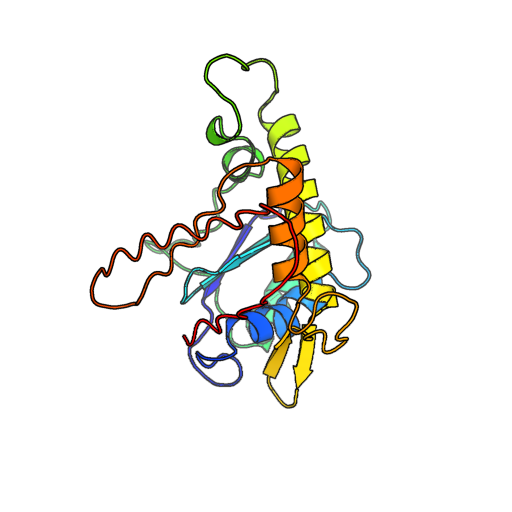C C . LEU A 1 100 ? -19.496 12.326 5.577 1.00 81.88 100 LEU A C 1
ATOM 832 O O . LEU A 1 100 ? -18.666 13.080 6.078 1.00 81.88 100 LEU A O 1
ATOM 836 N N . GLY A 1 101 ? -20.611 12.772 5.001 1.00 71.81 101 GLY A N 1
ATOM 837 C CA . GLY A 1 101 ? -21.101 14.132 5.215 1.00 71.81 101 GLY A CA 1
ATOM 838 C C . GLY A 1 101 ? -21.701 14.288 6.616 1.00 71.81 101 GLY A C 1
ATOM 839 O O . GLY A 1 101 ? -21.892 13.312 7.339 1.00 71.81 101 GLY A O 1
ATOM 840 N N . THR A 1 102 ? -22.065 15.513 6.986 1.00 74.62 102 THR A N 1
ATOM 841 C CA . THR A 1 102 ? -22.671 15.830 8.294 1.00 74.62 102 THR A CA 1
ATOM 842 C C . THR A 1 102 ? -24.023 15.145 8.536 1.00 74.62 102 THR A C 1
ATOM 844 O O . THR A 1 102 ? -24.454 15.028 9.679 1.00 74.62 102 THR A O 1
ATOM 847 N N . GLU A 1 103 ? -24.685 14.682 7.476 1.00 76.00 103 GLU A N 1
ATOM 848 C CA . GLU A 1 103 ? -26.052 14.144 7.506 1.00 76.00 103 GLU A CA 1
ATOM 849 C C . GLU A 1 103 ? -26.124 12.621 7.696 1.00 76.00 103 GLU A C 1
ATOM 851 O O . GLU A 1 103 ? -27.172 12.085 8.051 1.00 76.00 103 GLU A O 1
ATOM 856 N N . ARG A 1 104 ? -25.025 11.899 7.454 1.00 66.56 104 ARG A N 1
ATOM 857 C CA . ARG A 1 104 ? -24.956 10.436 7.578 1.00 66.56 104 ARG A CA 1
ATOM 858 C C . ARG A 1 104 ? -24.058 10.114 8.766 1.00 66.56 104 ARG A C 1
ATOM 860 O O . ARG A 1 104 ? -22.851 10.292 8.677 1.00 66.56 104 ARG A O 1
ATOM 867 N N . THR A 1 105 ? -24.628 9.660 9.879 1.00 66.06 105 THR A N 1
ATOM 868 C CA . THR A 1 105 ? -23.882 9.369 11.125 1.00 66.06 105 THR A CA 1
ATOM 869 C C . THR A 1 105 ? -24.088 7.945 11.645 1.00 66.06 105 THR A C 1
ATOM 871 O O . THR A 1 105 ? -23.497 7.560 12.650 1.00 66.06 105 THR A O 1
ATOM 874 N N . ASP A 1 106 ? -24.894 7.139 10.956 1.00 73.81 106 ASP A N 1
ATOM 875 C CA . ASP A 1 106 ? -25.371 5.828 11.404 1.00 73.81 106 ASP A CA 1
ATOM 876 C C . ASP A 1 106 ? -24.399 4.668 11.127 1.00 73.81 106 ASP A C 1
ATOM 878 O O . ASP A 1 106 ? -24.480 3.618 11.768 1.00 73.81 106 ASP A O 1
ATOM 882 N N . LEU A 1 107 ? -23.437 4.846 10.218 1.00 77.56 107 LEU A N 1
ATOM 883 C CA . LEU A 1 107 ? -22.394 3.851 9.960 1.00 77.56 107 LEU A CA 1
ATOM 884 C C . LEU A 1 107 ? -21.344 3.841 11.078 1.00 77.56 107 LEU A C 1
ATOM 886 O O . LEU A 1 107 ? -20.611 4.820 11.282 1.00 77.56 107 LEU A O 1
ATOM 890 N N . LYS A 1 108 ? -21.214 2.691 11.751 1.00 88.69 108 LYS A N 1
ATOM 891 C CA . LYS A 1 108 ? -20.181 2.463 12.767 1.00 88.69 108 LYS A CA 1
ATOM 892 C C . LYS A 1 108 ? -18.778 2.618 12.153 1.00 88.69 108 LYS A C 1
ATOM 894 O O . LYS A 1 108 ? -18.576 2.217 11.004 1.00 88.69 108 LYS A O 1
ATOM 899 N N . PRO A 1 109 ? -17.789 3.150 12.901 1.00 90.38 109 PRO A N 1
ATOM 900 C CA . PRO A 1 109 ? -16.430 3.356 12.395 1.00 90.38 109 PRO A CA 1
ATOM 901 C C . PRO A 1 109 ? -15.795 2.114 11.766 1.00 90.38 109 PRO A C 1
ATOM 903 O O . PRO A 1 109 ? -15.219 2.223 10.689 1.00 90.38 109 PRO A O 1
ATOM 906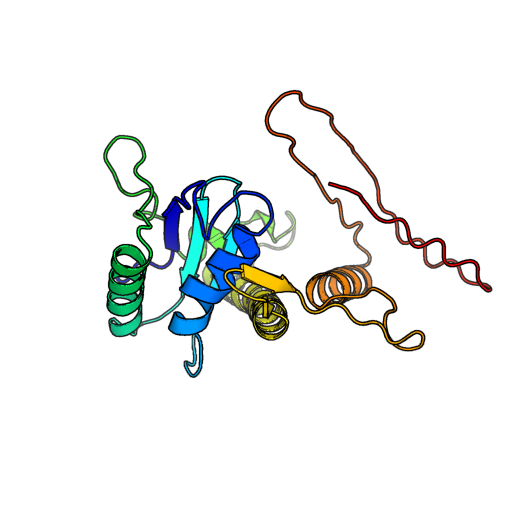 N N . LEU A 1 110 ? -15.959 0.938 12.378 1.00 91.75 110 LEU A N 1
ATOM 907 C CA . LEU A 1 110 ? -15.412 -0.313 11.847 1.00 91.75 110 LEU A CA 1
ATOM 908 C C . LEU A 1 110 ? -16.064 -0.728 10.520 1.00 91.75 110 LEU A C 1
ATOM 910 O O . LEU A 1 110 ? -15.356 -1.075 9.580 1.00 91.75 110 LEU A O 1
ATOM 914 N N . ASP A 1 111 ? -17.391 -0.637 10.404 1.00 91.25 111 ASP A N 1
ATOM 915 C CA . ASP A 1 111 ? -18.098 -0.981 9.160 1.00 91.25 111 ASP A CA 1
ATOM 916 C C . ASP A 1 111 ? -17.658 -0.070 8.007 1.00 91.25 111 ASP A C 1
ATOM 918 O O . ASP A 1 111 ? -17.466 -0.518 6.874 1.00 91.25 111 ASP A O 1
ATOM 922 N N . ARG A 1 112 ? -17.455 1.218 8.304 1.00 91.69 112 ARG A N 1
ATOM 923 C CA . ARG A 1 112 ? -16.890 2.191 7.365 1.00 91.69 112 ARG A CA 1
ATOM 924 C C . ARG A 1 112 ? -15.449 1.833 6.999 1.00 91.69 112 ARG A C 1
ATOM 926 O O . ARG A 1 112 ? -15.137 1.771 5.812 1.00 91.69 112 ARG A O 1
ATOM 933 N N . ALA A 1 113 ? -14.609 1.538 7.987 1.00 94.00 113 ALA A N 1
ATOM 934 C CA . ALA A 1 113 ? -13.211 1.187 7.773 1.00 94.00 113 ALA A CA 1
ATOM 935 C C . ALA A 1 113 ? -13.054 -0.061 6.897 1.00 94.00 113 ALA A C 1
ATOM 937 O O . ALA A 1 113 ? -12.255 -0.052 5.968 1.00 94.00 113 ALA A O 1
ATOM 938 N N . LEU A 1 114 ? -13.867 -1.097 7.125 1.00 94.31 114 LEU A N 1
ATOM 939 C CA . LEU A 1 114 ? -13.862 -2.317 6.317 1.00 94.31 114 LEU A CA 1
ATOM 940 C C . LEU A 1 114 ? -14.295 -2.052 4.872 1.00 94.31 114 LEU A C 1
ATOM 942 O O . LEU A 1 114 ? -13.696 -2.598 3.948 1.00 94.31 114 LEU A O 1
ATOM 946 N N . LYS A 1 115 ? -15.299 -1.199 4.639 1.00 93.81 115 LYS A N 1
ATOM 947 C CA . LYS A 1 115 ? -15.703 -0.816 3.273 1.00 93.81 115 LYS A CA 1
ATOM 948 C C . LYS A 1 115 ? -14.589 -0.072 2.543 1.00 93.81 115 LYS A C 1
ATOM 950 O O . LYS A 1 115 ? -14.293 -0.400 1.398 1.00 93.81 115 LYS A O 1
ATOM 955 N N . VAL A 1 116 ? -13.965 0.898 3.211 1.00 94.12 116 VAL A N 1
ATOM 956 C CA . VAL A 1 116 ? -12.842 1.647 2.637 1.00 94.12 116 VAL A CA 1
ATOM 957 C C . VAL A 1 116 ? -11.657 0.719 2.387 1.00 94.12 116 VAL A C 1
ATOM 959 O O . VAL A 1 116 ? -11.093 0.774 1.302 1.00 94.12 116 VAL A O 1
ATOM 962 N N . LEU A 1 117 ? -11.331 -0.174 3.330 1.00 96.12 117 LEU A N 1
ATOM 963 C CA . LEU A 1 117 ? -10.255 -1.155 3.191 1.00 96.12 117 LEU A CA 1
ATOM 964 C C . LEU A 1 117 ? -10.455 -2.037 1.958 1.00 96.12 117 LEU A C 1
ATOM 966 O O . LEU A 1 117 ? -9.527 -2.166 1.175 1.00 96.12 117 LEU A O 1
ATOM 970 N N . ASN A 1 118 ? -11.655 -2.587 1.747 1.00 96.19 118 ASN A N 1
ATOM 971 C CA . ASN A 1 118 ? -11.948 -3.391 0.556 1.00 96.19 118 ASN A CA 1
ATOM 972 C C . ASN A 1 118 ? -11.740 -2.598 -0.745 1.00 96.19 118 ASN A C 1
ATOM 974 O O . ASN A 1 118 ? -11.188 -3.128 -1.704 1.00 96.19 118 ASN A O 1
ATOM 978 N N . LEU A 1 119 ? -12.140 -1.321 -0.771 1.00 94.50 119 LEU A N 1
ATOM 979 C CA . LEU A 1 119 ? -11.938 -0.455 -1.933 1.00 94.50 119 LEU A CA 1
ATOM 980 C C . LEU A 1 119 ? -10.446 -0.232 -2.228 1.00 94.50 119 LEU A C 1
ATOM 982 O O . LEU A 1 119 ? -10.001 -0.441 -3.355 1.00 94.50 119 LEU A O 1
ATOM 986 N N . VAL A 1 120 ? -9.669 0.194 -1.227 1.00 94.88 120 VAL A N 1
ATOM 987 C CA . VAL A 1 120 ? -8.235 0.473 -1.423 1.00 94.88 120 VAL A CA 1
ATOM 988 C C . VAL A 1 120 ? -7.420 -0.800 -1.636 1.00 94.88 120 VAL A C 1
ATOM 990 O O . VAL A 1 120 ? -6.424 -0.755 -2.350 1.00 94.88 120 VAL A O 1
ATOM 993 N N . HIS A 1 121 ? -7.860 -1.929 -1.078 1.00 97.00 121 HIS A N 1
ATOM 994 C CA . HIS A 1 121 ? -7.261 -3.239 -1.300 1.00 97.00 121 HIS A CA 1
ATOM 995 C C . HIS A 1 121 ? -7.425 -3.698 -2.745 1.00 97.00 121 HIS A C 1
ATOM 997 O O . HIS A 1 121 ? -6.423 -4.005 -3.378 1.00 97.00 121 HIS A O 1
ATOM 1003 N N . ALA A 1 122 ? -8.636 -3.636 -3.307 1.00 94.50 122 ALA A N 1
ATOM 1004 C CA . ALA A 1 122 ? -8.849 -3.979 -4.713 1.00 94.50 122 ALA A CA 1
ATOM 1005 C C . ALA A 1 122 ? -7.985 -3.112 -5.651 1.00 94.50 122 ALA A C 1
ATOM 1007 O O . ALA A 1 122 ? -7.401 -3.607 -6.614 1.00 94.50 122 ALA A O 1
ATOM 1008 N N . GLY A 1 123 ? -7.844 -1.816 -5.346 1.00 93.62 123 GLY A N 1
ATOM 1009 C CA . GLY A 1 123 ? -6.923 -0.935 -6.070 1.00 93.62 123 GLY A CA 1
ATOM 1010 C C . GLY A 1 123 ? -5.449 -1.337 -5.910 1.00 93.62 123 GLY A C 1
ATOM 1011 O O . GLY A 1 123 ? -4.699 -1.322 -6.884 1.00 93.62 123 GLY A O 1
ATOM 1012 N N . ALA A 1 124 ? -5.034 -1.721 -4.700 1.00 95.88 124 ALA A N 1
ATOM 1013 C CA . ALA A 1 124 ? -3.679 -2.188 -4.413 1.00 95.88 124 ALA A CA 1
ATOM 1014 C C . ALA A 1 124 ? -3.354 -3.513 -5.126 1.00 95.88 124 ALA A C 1
ATOM 1016 O O . ALA A 1 124 ? -2.256 -3.649 -5.662 1.00 95.88 124 ALA A O 1
ATOM 1017 N N . GLU A 1 125 ? -4.295 -4.459 -5.179 1.00 95.31 125 GLU A N 1
ATOM 1018 C CA . GLU A 1 125 ? -4.160 -5.714 -5.928 1.00 95.31 125 GLU A CA 1
ATOM 1019 C C . GLU A 1 125 ? -3.980 -5.460 -7.423 1.00 95.31 125 GLU A C 1
ATOM 1021 O O . GLU A 1 125 ? -3.020 -5.951 -8.015 1.00 95.31 125 GLU A O 1
ATOM 1026 N N . LEU A 1 126 ? -4.851 -4.641 -8.026 1.00 93.00 126 LEU A N 1
ATOM 1027 C CA . LEU A 1 126 ? -4.736 -4.274 -9.440 1.00 93.00 126 LEU A CA 1
ATOM 1028 C C . LEU A 1 126 ? -3.382 -3.630 -9.747 1.00 93.00 126 LEU A C 1
ATOM 1030 O O . LEU A 1 126 ? -2.767 -3.944 -10.765 1.00 93.00 126 LEU A O 1
ATOM 1034 N N . PHE A 1 127 ? -2.903 -2.755 -8.859 1.00 93.75 127 PHE A N 1
ATOM 1035 C CA . PHE A 1 127 ? -1.598 -2.129 -9.014 1.00 93.75 127 PHE A CA 1
ATOM 1036 C C . PHE A 1 127 ? -0.464 -3.157 -8.941 1.00 93.75 127 PHE A C 1
ATOM 1038 O O . PHE A 1 127 ? 0.366 -3.199 -9.845 1.00 93.75 127 PHE A O 1
ATOM 1045 N N . LEU A 1 128 ? -0.435 -4.019 -7.919 1.00 96.00 128 LEU A N 1
ATOM 1046 C CA . LEU A 1 128 ? 0.606 -5.044 -7.785 1.00 96.00 128 LEU A CA 1
ATOM 1047 C C . LEU A 1 128 ? 0.610 -6.033 -8.953 1.00 96.00 128 LEU A C 1
ATOM 1049 O O . LEU A 1 128 ? 1.681 -6.382 -9.435 1.00 96.00 128 LEU A O 1
ATOM 1053 N N . HIS A 1 129 ? -0.560 -6.445 -9.445 1.00 93.00 129 HIS A N 1
ATOM 1054 C CA . HIS A 1 129 ? -0.665 -7.333 -10.608 1.00 93.00 129 HIS A CA 1
ATOM 1055 C C . HIS A 1 129 ? -0.162 -6.700 -11.905 1.00 93.00 129 HIS A C 1
ATOM 1057 O O . HIS A 1 129 ? 0.205 -7.420 -12.827 1.00 93.00 129 HIS A O 1
ATOM 1063 N N . SER A 1 130 ? -0.130 -5.370 -11.978 1.00 93.56 130 SER A N 1
ATOM 1064 C CA . SER A 1 130 ? 0.455 -4.661 -13.114 1.00 93.56 130 SER A CA 1
ATOM 1065 C C . SER A 1 130 ? 1.966 -4.469 -13.002 1.00 93.56 130 SER A C 1
ATOM 1067 O O . SER A 1 130 ? 2.575 -3.952 -13.933 1.00 93.56 130 SER A O 1
ATOM 1069 N N . LEU A 1 131 ? 2.594 -4.836 -11.881 1.00 95.94 131 LEU A N 1
ATOM 1070 C CA . LEU A 1 131 ? 4.033 -4.670 -11.726 1.00 95.94 131 LEU A CA 1
ATOM 1071 C C . LEU A 1 131 ? 4.797 -5.749 -12.489 1.00 95.94 131 LEU A C 1
ATOM 1073 O O . LEU A 1 131 ? 4.528 -6.942 -12.368 1.00 95.94 131 LEU A O 1
ATOM 1077 N N . VAL A 1 132 ? 5.815 -5.312 -13.223 1.00 95.69 132 VAL A N 1
ATOM 1078 C CA . VAL A 1 132 ? 6.749 -6.184 -13.932 1.00 95.69 132 VAL A CA 1
ATOM 1079 C C . VAL A 1 132 ? 8.177 -5.856 -13.520 1.00 95.69 132 VAL A C 1
ATOM 1081 O O . VAL A 1 132 ? 8.549 -4.684 -13.398 1.00 95.69 132 VAL A O 1
ATOM 1084 N N . LYS A 1 133 ? 8.972 -6.904 -13.289 1.00 96.75 133 LYS A N 1
ATOM 1085 C CA . LYS A 1 133 ? 10.398 -6.779 -12.988 1.00 96.75 133 LYS A CA 1
ATOM 1086 C C . LYS A 1 133 ? 11.168 -6.474 -14.273 1.00 96.75 133 LYS A C 1
ATOM 1088 O O . LYS A 1 133 ? 10.970 -7.143 -15.287 1.00 96.75 133 LYS A O 1
ATOM 1093 N N . ASP A 1 134 ? 12.024 -5.462 -14.225 1.00 94.19 134 ASP A N 1
ATOM 1094 C CA . ASP A 1 134 ? 12.808 -4.945 -15.346 1.00 94.19 134 ASP A CA 1
ATOM 1095 C C . ASP A 1 134 ? 14.248 -4.696 -14.875 1.00 94.19 134 ASP A C 1
ATOM 1097 O O . ASP A 1 134 ? 14.573 -3.666 -14.279 1.00 94.19 134 ASP A O 1
ATOM 1101 N N . GLY A 1 135 ? 15.097 -5.713 -15.048 1.00 94.56 135 GLY A N 1
ATOM 1102 C CA . GLY A 1 135 ? 16.420 -5.756 -14.426 1.00 94.56 135 GLY A CA 1
ATOM 1103 C C . GLY A 1 135 ? 16.322 -5.784 -12.898 1.00 94.56 135 GLY A C 1
ATOM 1104 O O . GLY A 1 135 ? 15.667 -6.660 -12.327 1.00 94.56 135 GLY A O 1
ATOM 1105 N N . ASP A 1 136 ? 16.968 -4.815 -12.255 1.00 94.62 136 ASP A N 1
ATOM 1106 C CA . ASP A 1 136 ? 16.990 -4.668 -10.794 1.00 94.62 136 ASP A CA 1
ATOM 1107 C C . ASP A 1 136 ? 15.816 -3.837 -10.252 1.00 94.62 136 ASP A C 1
ATOM 1109 O O . ASP A 1 136 ? 15.674 -3.674 -9.040 1.00 94.62 136 ASP A O 1
ATOM 1113 N N . TYR A 1 137 ? 14.971 -3.301 -11.136 1.00 96.38 137 TYR A N 1
ATOM 1114 C CA . TYR A 1 137 ? 13.850 -2.442 -10.773 1.00 96.38 137 TYR A CA 1
ATOM 1115 C C . TYR A 1 137 ? 12.514 -3.100 -11.083 1.00 96.38 137 TYR A C 1
ATOM 1117 O O . TYR A 1 137 ? 12.417 -4.111 -11.782 1.00 96.38 137 TYR A O 1
ATOM 1125 N N . TRP A 1 138 ? 11.454 -2.473 -10.588 1.00 96.75 138 TRP A N 1
ATOM 1126 C CA . TRP A 1 138 ? 10.094 -2.772 -11.005 1.00 96.75 138 TRP A CA 1
ATOM 1127 C C . TRP A 1 138 ? 9.460 -1.552 -11.641 1.00 96.75 138 TRP A C 1
ATOM 1129 O O . TRP A 1 138 ? 9.735 -0.411 -11.264 1.00 96.75 138 TRP A O 1
ATOM 1139 N N . ARG A 1 139 ? 8.539 -1.795 -12.566 1.00 93.44 139 ARG A N 1
ATOM 1140 C CA . ARG A 1 139 ? 7.721 -0.758 -13.191 1.00 93.44 139 ARG A CA 1
ATOM 1141 C C . ARG A 1 139 ? 6.290 -1.233 -13.360 1.00 93.44 139 ARG A C 1
ATOM 1143 O O . ARG A 1 139 ? 6.025 -2.431 -13.374 1.00 93.44 139 ARG A O 1
ATOM 1150 N N . GLU A 1 140 ? 5.379 -0.284 -13.524 1.00 91.44 140 GLU A N 1
ATOM 1151 C CA . GLU A 1 140 ? 4.023 -0.588 -13.972 1.00 91.44 140 GLU A CA 1
ATOM 1152 C C . GLU A 1 140 ? 4.064 -1.018 -15.448 1.00 91.44 140 GLU A C 1
ATOM 1154 O O . GLU A 1 140 ? 4.765 -0.423 -16.279 1.00 91.44 140 GLU A O 1
ATOM 1159 N N . GLU A 1 141 ? 3.330 -2.069 -15.788 1.00 89.88 141 GLU A N 1
ATOM 1160 C CA . GLU A 1 141 ? 3.031 -2.414 -17.166 1.00 89.88 141 GLU A CA 1
ATOM 1161 C C . GLU A 1 141 ? 2.142 -1.325 -17.781 1.00 89.88 141 GLU A C 1
ATOM 1163 O O . GLU A 1 141 ? 1.191 -0.831 -17.170 1.00 89.88 141 GLU A O 1
ATOM 1168 N N . VAL A 1 142 ? 2.473 -0.935 -19.011 1.00 84.12 142 VAL A N 1
ATOM 1169 C CA . VAL A 1 142 ? 1.730 0.075 -19.765 1.00 84.12 142 VAL A CA 1
ATOM 1170 C C . VAL A 1 142 ? 1.049 -0.608 -20.934 1.00 84.12 142 VAL A C 1
ATOM 1172 O O . VAL A 1 142 ? 1.690 -1.323 -21.704 1.00 84.12 142 VAL A O 1
ATOM 1175 N N . ASN A 1 143 ? -0.240 -0.335 -21.099 1.00 78.00 143 ASN A N 1
ATOM 1176 C CA . ASN A 1 143 ? -1.006 -0.823 -22.227 1.00 78.00 143 ASN A CA 1
ATOM 1177 C C . ASN A 1 143 ? -0.684 -0.002 -23.486 1.00 78.00 143 ASN A C 1
ATOM 1179 O O . ASN A 1 143 ? -0.781 1.227 -23.490 1.00 78.00 143 ASN A O 1
ATOM 1183 N N . GLN A 1 144 ? -0.288 -0.692 -24.554 1.00 75.31 144 GLN A N 1
ATOM 1184 C CA . GLN A 1 144 ? 0.013 -0.105 -25.865 1.00 75.31 144 GLN A CA 1
ATOM 1185 C C . GLN A 1 144 ? -1.090 -0.388 -26.900 1.00 75.31 144 GLN A C 1
ATOM 1187 O O . GLN A 1 144 ? -0.950 -0.008 -28.061 1.00 75.31 144 GLN A O 1
ATOM 1192 N N . ASP A 1 145 ? -2.183 -1.051 -26.509 1.00 76.06 145 ASP A N 1
ATOM 1193 C CA . ASP A 1 145 ? -3.319 -1.306 -27.390 1.00 76.06 145 ASP A CA 1
ATOM 1194 C C . ASP A 1 145 ? -4.050 0.006 -27.704 1.00 76.06 145 ASP A C 1
ATOM 1196 O O . ASP A 1 145 ? -4.699 0.622 -26.854 1.00 76.06 145 ASP A O 1
ATOM 1200 N N . ALA A 1 146 ? -3.968 0.410 -28.972 1.00 68.06 146 ALA A N 1
ATOM 1201 C CA . ALA A 1 146 ? -4.632 1.590 -29.514 1.00 68.06 146 ALA A CA 1
ATOM 1202 C C . ALA A 1 146 ? -6.156 1.594 -29.290 1.00 68.06 146 ALA A C 1
ATOM 1204 O O . ALA A 1 146 ? -6.762 2.663 -29.221 1.00 68.06 146 ALA A O 1
ATOM 1205 N N . ASN A 1 147 ? -6.773 0.417 -29.170 1.00 72.56 147 ASN A N 1
ATOM 1206 C CA . ASN A 1 147 ? -8.217 0.246 -29.032 1.00 72.56 147 ASN A CA 1
ATOM 1207 C C . ASN A 1 147 ? -8.664 0.038 -27.579 1.00 72.56 147 ASN A C 1
ATOM 1209 O O . ASN A 1 147 ? -9.861 0.113 -27.296 1.00 72.56 147 ASN A O 1
ATOM 1213 N N . GLN A 1 148 ? -7.734 -0.227 -26.657 1.00 66.31 148 GLN A N 1
ATOM 1214 C CA . GLN A 1 148 ? -8.034 -0.528 -25.258 1.00 66.31 148 GLN A CA 1
ATOM 1215 C C . GLN A 1 148 ? -7.113 0.265 -24.331 1.00 66.31 148 GLN A C 1
ATOM 1217 O O . GLN A 1 148 ? -6.082 -0.226 -23.901 1.00 66.31 148 GLN A O 1
ATOM 1222 N N . ASN A 1 149 ? -7.515 1.488 -23.974 1.00 66.62 149 ASN A N 1
ATOM 1223 C CA . ASN A 1 149 ? -6.752 2.375 -23.085 1.00 66.62 149 ASN A CA 1
ATOM 1224 C C . ASN A 1 149 ? -5.294 2.600 -23.557 1.00 66.62 149 ASN A C 1
ATOM 1226 O O . ASN A 1 149 ? -4.356 2.193 -22.864 1.00 66.62 149 ASN A O 1
ATOM 1230 N N . PRO A 1 150 ? -5.089 3.237 -24.728 1.00 63.97 150 PRO A N 1
ATOM 1231 C CA . PRO A 1 150 ? -3.754 3.501 -25.255 1.00 63.97 150 PRO A CA 1
ATOM 1232 C C . PRO A 1 150 ? -2.923 4.332 -24.280 1.00 63.97 150 PRO A C 1
ATOM 1234 O O . PRO A 1 150 ? -3.373 5.373 -23.798 1.00 63.97 150 PRO A O 1
ATOM 1237 N N . PHE A 1 151 ? -1.698 3.881 -24.009 1.00 64.19 151 PHE A N 1
ATOM 1238 C CA . PHE A 1 151 ? -0.808 4.446 -22.988 1.00 64.19 151 PHE A CA 1
ATOM 1239 C C . PHE A 1 151 ? -1.398 4.386 -21.571 1.00 64.19 151 PHE A C 1
ATOM 1241 O O . PHE A 1 151 ? -1.012 5.152 -20.685 1.00 64.19 151 PHE A O 1
ATOM 1248 N N . GLY A 1 152 ? -2.359 3.499 -21.352 1.00 73.81 152 GLY A N 1
ATOM 1249 C CA . GLY A 1 152 ? -2.993 3.253 -20.074 1.00 73.81 152 GLY A CA 1
ATOM 1250 C C . GLY A 1 152 ? -2.121 2.448 -19.124 1.00 73.81 152 GLY A C 1
ATOM 1251 O O . GLY A 1 152 ? -1.149 1.818 -19.523 1.00 73.81 152 GLY A O 1
ATOM 1252 N N . SER A 1 153 ? -2.503 2.433 -17.858 1.00 81.69 153 SER A N 1
ATOM 1253 C CA . SER A 1 153 ? -1.952 1.526 -16.854 1.00 81.69 153 SER A CA 1
ATOM 1254 C C . SER A 1 153 ? -3.049 1.156 -15.856 1.00 81.69 153 SER A C 1
ATOM 1256 O O . SER A 1 153 ? -4.127 1.767 -15.881 1.00 81.69 153 SER A O 1
ATOM 1258 N N . ALA A 1 154 ? -2.817 0.157 -15.003 1.00 80.94 154 ALA A N 1
ATOM 1259 C CA . ALA A 1 154 ? -3.821 -0.288 -14.038 1.00 80.94 154 ALA A CA 1
ATOM 1260 C C . ALA A 1 154 ? -4.249 0.856 -13.107 1.00 80.94 154 ALA A C 1
ATOM 1262 O O . ALA A 1 154 ? -5.446 1.074 -12.905 1.00 80.94 154 ALA A O 1
ATOM 1263 N N . SER A 1 155 ? -3.292 1.654 -12.627 1.00 80.44 155 SER A N 1
ATOM 1264 C CA . SER A 1 155 ? -3.558 2.851 -11.824 1.00 80.44 155 SER A CA 1
ATOM 1265 C C . SER A 1 155 ? -4.416 3.877 -12.568 1.00 80.44 155 SER A C 1
ATOM 1267 O O . SER A 1 155 ? -5.411 4.361 -12.023 1.00 80.44 155 SER A O 1
ATOM 1269 N N . ARG A 1 156 ? -4.093 4.175 -13.835 1.00 78.00 156 ARG A N 1
ATOM 1270 C CA . ARG A 1 156 ? -4.861 5.120 -14.667 1.00 78.00 156 ARG A CA 1
ATOM 1271 C C . ARG A 1 156 ? -6.289 4.635 -14.903 1.00 78.00 156 ARG A C 1
ATOM 1273 O O . ARG A 1 156 ? -7.229 5.413 -14.751 1.00 78.00 156 ARG A O 1
ATOM 1280 N N . SER A 1 157 ? -6.461 3.356 -15.236 1.00 83.06 157 SER A N 1
ATOM 1281 C CA . SER A 1 157 ? -7.779 2.738 -15.410 1.00 83.06 157 SER A CA 1
ATOM 1282 C C . SER A 1 157 ? -8.602 2.784 -14.128 1.00 83.06 157 SER A C 1
ATOM 1284 O O . SER A 1 157 ? -9.766 3.175 -14.165 1.00 83.06 157 SER A O 1
ATOM 1286 N N . TYR A 1 158 ? -8.003 2.426 -12.993 1.00 85.06 158 TYR A N 1
ATOM 1287 C CA . TYR A 1 158 ? -8.677 2.442 -11.700 1.00 85.06 158 TYR A CA 1
ATOM 1288 C C . TYR A 1 158 ? -9.159 3.849 -11.323 1.00 85.06 158 TYR A C 1
ATOM 1290 O O . TYR A 1 158 ? -10.336 4.035 -11.010 1.00 85.06 158 TYR A O 1
ATOM 1298 N N . ILE A 1 159 ? -8.291 4.859 -11.436 1.00 82.06 159 ILE A N 1
ATOM 1299 C CA . ILE A 1 159 ? -8.651 6.260 -11.172 1.00 82.06 159 ILE A CA 1
ATOM 1300 C C . ILE A 1 159 ? -9.772 6.723 -12.113 1.00 82.06 159 ILE A C 1
ATOM 1302 O O . ILE A 1 159 ? -10.724 7.366 -11.667 1.00 82.06 159 ILE A O 1
ATOM 1306 N N . HIS A 1 160 ? -9.702 6.363 -13.398 1.00 80.50 160 HIS A N 1
ATOM 1307 C CA . HIS A 1 160 ? -10.748 6.686 -14.366 1.00 80.50 160 HIS A CA 1
ATOM 1308 C C . HIS A 1 160 ? -12.108 6.077 -13.983 1.00 80.50 160 HIS A C 1
ATOM 1310 O O . HIS A 1 160 ? -13.132 6.756 -14.049 1.00 80.50 160 HIS A O 1
ATOM 1316 N N . LEU A 1 161 ? -12.134 4.824 -13.524 1.00 84.94 161 LEU A N 1
ATOM 1317 C CA . LEU A 1 161 ? -13.366 4.173 -13.075 1.00 84.94 161 LEU A CA 1
ATOM 1318 C C . LEU A 1 161 ? -13.931 4.808 -11.800 1.00 84.94 161 LEU A C 1
ATOM 1320 O O . LEU A 1 161 ? -15.144 5.001 -11.716 1.00 84.94 161 LEU A O 1
ATOM 1324 N N . LEU A 1 162 ? -13.083 5.186 -10.838 1.00 85.00 162 LEU A N 1
ATOM 1325 C CA . LEU A 1 162 ? -13.523 5.925 -9.649 1.00 85.00 162 LEU A CA 1
ATOM 1326 C C . LEU A 1 162 ? -14.154 7.268 -10.018 1.00 85.00 162 LEU A C 1
ATOM 1328 O O . LEU A 1 162 ? -15.193 7.637 -9.464 1.00 85.00 162 LEU A O 1
ATOM 1332 N N . HIS A 1 163 ? -13.557 7.979 -10.976 1.00 82.12 163 HIS A N 1
ATOM 1333 C CA . HIS A 1 163 ? -14.134 9.205 -11.508 1.00 82.12 163 HIS A CA 1
ATOM 1334 C C . HIS A 1 163 ? -15.504 8.941 -12.144 1.00 82.12 163 HIS A C 1
ATOM 1336 O O . HIS A 1 163 ? -16.475 9.597 -11.780 1.00 82.12 163 HIS A O 1
ATOM 1342 N N . ASN A 1 164 ? -15.629 7.934 -13.013 1.00 82.31 164 ASN A N 1
ATOM 1343 C CA . ASN A 1 164 ? -16.908 7.605 -13.650 1.00 82.31 164 ASN A CA 1
ATOM 1344 C C . ASN A 1 164 ? -17.988 7.197 -12.634 1.00 82.31 164 ASN A C 1
ATOM 1346 O O . ASN A 1 164 ? -19.148 7.577 -12.787 1.00 82.31 164 ASN A O 1
ATOM 1350 N N . LEU A 1 165 ? -17.615 6.446 -11.595 1.00 85.88 165 LEU A N 1
ATOM 1351 C CA . LEU A 1 165 ? -18.530 5.998 -10.546 1.00 85.88 165 LEU A CA 1
ATOM 1352 C C . LEU A 1 165 ? -19.080 7.170 -9.725 1.00 85.88 165 LEU A C 1
ATOM 1354 O O . LEU A 1 165 ? -20.257 7.187 -9.373 1.00 85.88 165 LEU A O 1
ATOM 1358 N N . THR A 1 166 ? -18.220 8.128 -9.388 1.00 84.56 166 THR A N 1
ATOM 1359 C CA . THR A 1 166 ? -18.546 9.196 -8.431 1.00 84.56 166 THR A CA 1
ATOM 1360 C C . THR A 1 166 ? -18.927 10.510 -9.099 1.00 84.56 166 THR A C 1
ATOM 1362 O O . THR A 1 166 ? -19.450 11.396 -8.425 1.00 84.56 166 THR A O 1
ATOM 1365 N N . GLN A 1 167 ? -18.604 10.671 -10.387 1.00 83.81 167 GLN A N 1
ATOM 1366 C CA . GLN A 1 167 ? -18.621 11.942 -11.122 1.00 83.81 167 GLN A CA 1
ATOM 1367 C C . GLN A 1 167 ? -17.869 13.070 -10.392 1.00 83.81 167 GLN A C 1
ATOM 1369 O O . GLN A 1 167 ? -18.052 14.250 -10.685 1.00 83.81 167 GLN A O 1
ATOM 1374 N N . SER A 1 168 ? -17.025 12.716 -9.419 1.00 77.19 168 SER A N 1
ATOM 1375 C CA . SER A 1 168 ? -16.301 13.673 -8.595 1.00 77.19 168 SER A CA 1
ATOM 1376 C C . SER A 1 168 ? -15.004 14.063 -9.297 1.00 77.19 168 SER A C 1
ATOM 1378 O O . SER A 1 168 ? -14.341 13.192 -9.872 1.00 77.19 168 SER A O 1
ATOM 1380 N N . PRO A 1 169 ? -14.612 15.346 -9.270 1.00 72.50 169 PRO A N 1
ATOM 1381 C CA . PRO A 1 169 ? -13.323 15.759 -9.803 1.00 72.50 169 PRO A CA 1
ATOM 1382 C C . PRO A 1 169 ? -12.201 15.044 -9.042 1.00 72.50 169 PRO A C 1
ATOM 1384 O O . PRO A 1 169 ? -12.220 14.965 -7.813 1.00 72.50 169 PRO A O 1
ATOM 1387 N N . VAL A 1 170 ? -11.222 14.515 -9.776 1.00 64.56 170 VAL A N 1
ATOM 1388 C CA . VAL A 1 170 ? -10.022 13.917 -9.184 1.00 64.56 170 VAL A CA 1
ATOM 1389 C C . VAL A 1 170 ? -8.920 14.968 -9.205 1.00 64.56 170 VAL A C 1
ATOM 1391 O O . VAL A 1 170 ? -8.359 15.268 -10.256 1.00 64.56 170 VAL A O 1
ATOM 1394 N N . GLY A 1 171 ? -8.615 15.540 -8.041 1.00 57.16 171 GLY A N 1
ATOM 1395 C CA . GLY A 1 171 ? -7.449 16.402 -7.871 1.00 57.16 171 GLY A CA 1
ATOM 1396 C C . GLY A 1 171 ? -6.183 15.561 -7.715 1.00 57.16 171 GLY A C 1
ATOM 1397 O O . GLY A 1 171 ? -6.114 14.709 -6.830 1.00 57.16 171 GLY A O 1
ATOM 1398 N N . ILE A 1 172 ? -5.174 15.805 -8.552 1.00 51.97 172 ILE A N 1
ATOM 1399 C CA . ILE A 1 172 ? -3.829 15.248 -8.374 1.00 51.97 172 ILE A CA 1
ATOM 1400 C C . ILE A 1 172 ? -2.952 16.372 -7.826 1.00 51.97 172 ILE A C 1
ATOM 1402 O O . ILE A 1 172 ? -2.651 17.323 -8.540 1.00 51.97 172 ILE A O 1
ATOM 1406 N N . VAL A 1 173 ? -2.553 16.269 -6.557 1.00 44.09 173 VAL A N 1
ATOM 1407 C CA . VAL A 1 173 ? -1.621 17.216 -5.930 1.00 44.09 173 VAL A CA 1
ATOM 1408 C C . VAL A 1 173 ? -0.228 16.595 -5.946 1.00 44.09 173 VAL A C 1
ATOM 1410 O O . VAL A 1 173 ? 0.036 15.633 -5.225 1.00 44.09 173 VAL A O 1
ATOM 1413 N N . ALA A 1 174 ? 0.661 17.130 -6.781 1.00 40.50 174 ALA A N 1
ATOM 1414 C CA . ALA A 1 174 ? 2.069 16.748 -6.801 1.00 40.50 174 ALA A CA 1
ATOM 1415 C C . ALA A 1 174 ? 2.866 17.668 -5.864 1.00 40.50 174 ALA A C 1
ATOM 1417 O O . ALA A 1 174 ? 2.858 18.886 -6.030 1.00 40.50 174 ALA A O 1
ATOM 1418 N N . PHE A 1 175 ? 3.569 17.094 -4.886 1.00 35.12 175 PHE A N 1
ATOM 1419 C CA . PHE A 1 175 ? 4.470 17.841 -4.008 1.00 35.12 175 PHE A CA 1
ATOM 1420 C C . PHE A 1 175 ? 5.907 17.702 -4.522 1.00 35.12 175 PHE A C 1
ATOM 1422 O O . PHE A 1 175 ? 6.489 16.622 -4.441 1.00 35.12 175 PHE A O 1
ATOM 1429 N N . GLN A 1 176 ? 6.499 18.783 -5.034 1.00 35.00 176 GLN A N 1
ATOM 1430 C CA . GLN A 1 176 ? 7.948 18.837 -5.243 1.00 35.00 176 GLN A CA 1
ATOM 1431 C C . GLN A 1 176 ? 8.646 19.092 -3.903 1.00 35.00 176 GLN A C 1
ATOM 1433 O O . GLN A 1 176 ? 8.285 20.008 -3.160 1.00 35.00 176 GLN A O 1
ATOM 1438 N N . SER A 1 177 ? 9.670 18.294 -3.586 1.00 38.53 177 SER A N 1
ATOM 1439 C CA . SER A 1 177 ? 10.563 18.612 -2.475 1.00 38.53 177 SER A CA 1
ATOM 1440 C C . SER A 1 177 ? 11.399 19.835 -2.861 1.00 38.53 177 SER A C 1
ATOM 1442 O O . SER A 1 177 ? 12.315 19.723 -3.674 1.00 38.53 177 SER A O 1
ATOM 1444 N N . ASN A 1 178 ? 11.072 20.963 -2.233 1.00 35.38 178 ASN A N 1
ATOM 1445 C CA . ASN A 1 178 ? 11.637 22.311 -2.354 1.00 35.38 178 ASN A CA 1
ATOM 1446 C C . ASN A 1 178 ? 10.935 23.214 -3.379 1.00 35.38 178 ASN A C 1
ATOM 1448 O O . ASN A 1 178 ? 11.102 23.084 -4.587 1.00 35.38 178 ASN A O 1
ATOM 1452 N N . SER A 1 179 ? 10.266 24.232 -2.825 1.00 34.22 179 SER A N 1
ATOM 1453 C CA . SER A 1 179 ? 9.423 25.266 -3.453 1.00 34.22 179 SER A CA 1
ATOM 1454 C C . SER A 1 179 ? 7.991 24.805 -3.713 1.00 34.22 179 SER A C 1
ATOM 1456 O O . SER A 1 179 ? 7.707 24.057 -4.641 1.00 34.22 179 SER A O 1
ATOM 1458 N N . ALA A 1 180 ? 7.075 25.285 -2.871 1.00 32.56 180 ALA A N 1
ATOM 1459 C CA . ALA A 1 180 ? 5.643 25.127 -3.045 1.00 32.56 180 ALA A CA 1
ATOM 1460 C C . ALA A 1 180 ? 5.193 25.787 -4.359 1.00 32.56 180 ALA A C 1
ATOM 1462 O O . ALA A 1 180 ? 4.948 26.990 -4.416 1.00 32.56 180 ALA A O 1
ATOM 1463 N N . LEU A 1 181 ? 5.080 24.988 -5.414 1.00 33.28 181 LEU A N 1
ATOM 1464 C CA . LEU A 1 181 ? 4.201 25.268 -6.537 1.00 33.28 181 LEU A CA 1
ATOM 1465 C C . LEU A 1 181 ? 2.897 24.526 -6.254 1.00 33.28 181 LEU A C 1
ATOM 1467 O O . LEU A 1 181 ? 2.816 23.308 -6.394 1.00 33.28 181 LEU A O 1
ATOM 1471 N N . HIS A 1 182 ? 1.878 25.270 -5.822 1.00 32.75 182 HIS A N 1
ATOM 1472 C CA . HIS A 1 182 ? 0.497 24.818 -5.931 1.00 32.75 182 HIS A CA 1
ATOM 1473 C C . HIS A 1 182 ? 0.169 24.709 -7.423 1.00 32.75 182 HIS A C 1
ATOM 1475 O O . HIS A 1 182 ? -0.283 25.666 -8.044 1.00 32.75 182 HIS A O 1
ATOM 1481 N N . LEU A 1 183 ? 0.436 23.550 -8.018 1.00 32.31 183 LEU A N 1
ATOM 1482 C CA . LEU A 1 183 ? -0.205 23.167 -9.266 1.00 32.31 183 LEU A CA 1
ATOM 1483 C C . LEU A 1 183 ? -1.583 22.617 -8.901 1.00 32.31 183 LEU A C 1
ATOM 1485 O O . LEU A 1 183 ? -1.777 21.412 -8.767 1.00 32.31 183 LEU A O 1
ATOM 1489 N N . GLU A 1 184 ? -2.551 23.517 -8.722 1.00 29.44 184 GLU A N 1
ATOM 1490 C CA . GLU A 1 184 ? -3.956 23.178 -8.948 1.00 29.44 184 GLU A CA 1
ATOM 1491 C C . GLU A 1 184 ? -4.131 22.942 -10.451 1.00 29.44 184 GLU A C 1
ATOM 1493 O O . GLU A 1 184 ? -4.605 23.790 -11.198 1.00 29.44 184 GLU A O 1
ATOM 1498 N N . SER A 1 185 ? -3.681 21.790 -10.938 1.00 35.66 185 SER A N 1
ATOM 1499 C CA . SER A 1 185 ? -4.177 21.298 -12.212 1.00 35.66 185 SER A CA 1
ATOM 1500 C C . SER A 1 185 ? -5.496 20.593 -11.928 1.00 35.66 185 SER A C 1
ATOM 1502 O O . SER A 1 185 ? -5.512 19.419 -11.550 1.00 35.66 185 SER A O 1
ATOM 1504 N N . GLU A 1 186 ? -6.607 21.316 -12.085 1.00 30.28 186 GLU A N 1
ATOM 1505 C CA . GLU A 1 186 ? -7.912 20.703 -12.325 1.00 30.28 186 GLU A CA 1
ATOM 1506 C C . GLU A 1 186 ? -7.817 19.899 -13.629 1.00 30.28 186 GLU A C 1
ATOM 1508 O O . GLU A 1 186 ? -8.106 20.393 -14.719 1.00 30.28 186 GLU A O 1
ATOM 1513 N N . TYR A 1 187 ? -7.405 18.635 -13.546 1.00 35.69 187 TYR A N 1
ATOM 1514 C CA . TYR A 1 187 ? -7.636 17.697 -14.637 1.00 35.69 187 TYR A CA 1
ATOM 1515 C C . TYR A 1 187 ? -9.116 17.316 -14.616 1.00 35.69 187 TYR A C 1
ATOM 1517 O O . TYR A 1 187 ? -9.524 16.281 -14.091 1.00 35.69 187 TYR A O 1
ATOM 1525 N N . SER A 1 188 ? -9.946 18.192 -15.179 1.00 29.41 188 SER A N 1
ATOM 1526 C CA . SER A 1 188 ? -11.306 17.832 -15.551 1.00 29.41 188 SER A CA 1
ATOM 1527 C C . SER A 1 188 ? -11.246 16.968 -16.814 1.00 29.41 188 SER A C 1
ATOM 1529 O O . SER A 1 188 ? -11.001 17.446 -17.921 1.00 29.41 188 SER A O 1
ATOM 1531 N N . PHE A 1 189 ? -11.481 15.662 -16.674 1.00 34.09 189 PHE A N 1
ATOM 1532 C CA . PHE A 1 189 ? -11.846 14.829 -17.820 1.00 34.09 189 PHE A CA 1
ATOM 1533 C C . PHE A 1 189 ? -13.282 15.186 -18.222 1.00 34.09 189 PHE A C 1
ATOM 1535 O O . PHE A 1 189 ? -14.242 14.523 -17.841 1.00 34.09 189 PHE A O 1
ATOM 1542 N N . SER A 1 190 ? -13.456 16.281 -18.964 1.00 26.55 190 SER A N 1
ATOM 1543 C CA . SER A 1 190 ? -14.762 16.616 -19.528 1.00 26.55 190 SER A CA 1
ATOM 1544 C C . SER A 1 190 ? -15.047 15.718 -20.738 1.00 26.55 190 SER A C 1
ATOM 1546 O O . SER A 1 190 ? -14.648 15.993 -21.866 1.00 26.55 190 SER A O 1
ATOM 1548 N N . TYR A 1 191 ? -15.772 14.620 -20.519 1.00 30.16 191 TYR A N 1
ATOM 1549 C CA . TYR A 1 191 ? -16.372 13.843 -21.605 1.00 30.16 191 TYR A CA 1
ATOM 1550 C C . TYR A 1 191 ? -17.587 14.594 -22.169 1.00 30.16 191 TYR A C 1
ATOM 1552 O O . TYR A 1 191 ? -18.735 14.213 -21.956 1.00 30.16 191 TYR A O 1
ATOM 1560 N N . ARG A 1 192 ? -17.356 15.682 -22.911 1.00 28.92 192 ARG A N 1
ATOM 1561 C CA . ARG A 1 192 ? -18.343 16.171 -23.883 1.00 28.92 192 ARG A CA 1
ATOM 1562 C C . ARG A 1 192 ? -17.959 15.622 -25.249 1.00 28.92 192 ARG A C 1
ATOM 1564 O O . ARG A 1 192 ? -17.163 16.219 -25.960 1.00 28.92 192 ARG A O 1
ATOM 1571 N N . ASN A 1 193 ? -18.511 14.465 -25.603 1.00 28.77 193 ASN A N 1
ATOM 1572 C CA . ASN A 1 193 ? -18.438 13.979 -26.980 1.00 28.77 193 ASN A CA 1
ATOM 1573 C C . ASN A 1 193 ? -19.373 14.855 -27.843 1.00 28.77 193 ASN A C 1
ATOM 1575 O O . ASN A 1 193 ? -20.508 15.105 -27.423 1.00 28.77 193 ASN A O 1
ATOM 1579 N N . PRO A 1 194 ? -18.912 15.338 -29.011 1.00 36.62 194 PRO A N 1
ATOM 1580 C CA . PRO A 1 194 ? -18.790 14.426 -30.143 1.00 36.62 194 PRO A CA 1
ATOM 1581 C C . PRO A 1 194 ? -17.472 14.557 -30.942 1.00 36.62 194 PRO A C 1
ATOM 1583 O O . PRO A 1 194 ? -17.261 15.551 -31.623 1.00 36.62 194 PRO A O 1
ATOM 1586 N N . GLN A 1 195 ? -16.695 13.464 -30.950 1.00 33.03 195 GLN A N 1
ATOM 1587 C CA . GLN A 1 195 ? -15.696 13.007 -31.938 1.00 33.03 195 GLN A CA 1
ATOM 1588 C C . GLN A 1 195 ? -14.401 13.854 -32.089 1.00 33.03 195 GLN A C 1
ATOM 1590 O O . GLN A 1 195 ? -14.389 15.047 -31.813 1.00 33.03 195 GLN A O 1
ATOM 1595 N N . PRO A 1 196 ? -13.244 13.228 -32.410 1.00 44.47 196 PRO A N 1
ATOM 1596 C CA . PRO A 1 196 ? -12.159 13.116 -31.442 1.00 44.47 196 PRO A CA 1
ATOM 1597 C C . PRO A 1 196 ? -10.874 13.830 -31.883 1.00 44.47 196 PRO A C 1
ATOM 1599 O O . PRO A 1 196 ? -10.423 13.697 -33.018 1.00 44.47 196 PRO A O 1
ATOM 1602 N N . GLN A 1 197 ? -10.205 14.481 -30.935 1.00 28.20 197 GLN A N 1
ATOM 1603 C CA . GLN A 1 197 ? -8.755 14.655 -30.971 1.00 28.20 197 GLN A CA 1
ATOM 1604 C C . GLN A 1 197 ? -8.219 14.322 -29.583 1.00 28.20 197 GLN A C 1
ATOM 1606 O O . GLN A 1 197 ? -8.276 15.130 -28.659 1.00 28.20 197 GLN A O 1
ATOM 1611 N N . TYR A 1 198 ? -7.751 13.088 -29.420 1.00 34.00 198 TYR A N 1
ATOM 1612 C CA . TYR A 1 198 ? -7.028 12.682 -28.225 1.00 34.00 198 TYR A CA 1
ATOM 1613 C C . TYR A 1 198 ? -5.690 13.427 -28.202 1.00 34.00 198 TYR A C 1
ATOM 1615 O O . TYR A 1 198 ? -4.777 13.083 -28.948 1.00 34.00 198 TYR A O 1
ATOM 1623 N N . GLN A 1 199 ? -5.559 14.446 -27.354 1.00 25.17 199 GLN A N 1
ATOM 1624 C CA . GLN A 1 199 ? -4.244 14.904 -26.915 1.00 25.17 199 GLN A CA 1
ATOM 1625 C C . GLN A 1 199 ? -3.916 14.178 -25.613 1.00 25.17 199 GLN A C 1
ATOM 1627 O O . GLN A 1 199 ? -4.392 14.528 -24.536 1.00 25.17 199 GLN A O 1
ATOM 1632 N N . ALA A 1 200 ? -3.131 13.108 -25.735 1.00 29.88 200 ALA A N 1
ATOM 1633 C CA . ALA A 1 200 ? -2.475 12.495 -24.595 1.00 29.88 200 ALA A CA 1
ATOM 1634 C C . ALA A 1 200 ? -1.409 13.474 -24.092 1.00 29.88 200 ALA A C 1
ATOM 1636 O O . ALA A 1 200 ? -0.370 13.654 -24.728 1.00 29.88 200 ALA A O 1
ATOM 1637 N N . PHE A 1 201 ? -1.664 14.126 -22.962 1.00 30.06 201 PHE A N 1
ATOM 1638 C CA . PHE A 1 201 ? -0.641 14.918 -22.294 1.00 30.06 201 PHE A CA 1
ATOM 1639 C C . PHE A 1 201 ? 0.159 14.011 -21.368 1.00 30.06 201 PHE A C 1
ATOM 1641 O O . PHE A 1 201 ? -0.350 13.455 -20.394 1.00 30.06 201 PHE A O 1
ATOM 1648 N N . ARG A 1 202 ? 1.437 13.848 -21.702 1.00 29.39 202 ARG A N 1
ATOM 1649 C CA . ARG A 1 202 ? 2.433 13.233 -20.835 1.00 29.39 202 ARG A CA 1
ATOM 1650 C C . ARG A 1 202 ? 2.806 14.261 -19.773 1.00 29.39 202 ARG A C 1
ATOM 1652 O O . ARG A 1 202 ? 3.436 15.266 -20.090 1.00 29.39 202 ARG A O 1
ATOM 1659 N N . VAL A 1 203 ? 2.428 14.015 -18.523 1.00 28.27 203 VAL A N 1
ATOM 1660 C CA . VAL A 1 203 ? 3.053 14.721 -17.402 1.00 28.27 203 VAL A CA 1
ATOM 1661 C C . VAL A 1 203 ? 4.456 14.139 -17.270 1.00 28.27 203 VAL A C 1
ATOM 1663 O O . VAL A 1 203 ? 4.622 12.984 -16.881 1.00 28.27 203 VAL A O 1
ATOM 1666 N N . HIS A 1 204 ? 5.451 14.909 -17.702 1.00 22.80 204 HIS A N 1
ATOM 1667 C CA . HIS A 1 204 ? 6.839 14.654 -17.350 1.00 22.80 204 HIS A CA 1
ATOM 1668 C C . HIS A 1 204 ? 7.025 15.083 -15.894 1.00 22.80 204 HIS A C 1
ATOM 1670 O O . HIS A 1 204 ? 6.751 16.236 -15.558 1.00 22.80 204 HIS A O 1
ATOM 1676 N N . VAL A 1 205 ? 7.416 14.125 -15.054 1.00 28.92 205 VAL A N 1
ATOM 1677 C CA . VAL A 1 205 ? 7.965 14.370 -13.715 1.00 28.92 205 VAL A CA 1
ATOM 1678 C C . VAL A 1 205 ? 9.452 14.649 -13.863 1.00 28.92 205 VAL A C 1
ATOM 1680 O O . VAL A 1 205 ? 10.073 13.956 -14.703 1.00 28.92 205 VAL A O 1
#

Foldseek 3Di:
DPQQKFKKFQDCDPPLNQPQNPLQCCQQQVCVLPPPDPWQWAKDDDRGIIITGTDDPDCVSVVSNVVSCVVVVMDFDDDPNDRPRPDDDLLNVQLDCVVDDPVDDPDGSVNRSVVVSVLRRVLRVLQSVQWDDDPRGIDGHADCPPVPQHRDTSNRVSVVVVCVVVVDFDFDADDDPDDDDPPRPRPPPPPPDDDDDDDDDDDDD

Secondary structure (DSSP, 8-state):
---SEEEEE--SSTTS-TTTHHHHHIIIIIHHHHTTS--EEEEEE-SSEEEEEEE-S-HHHHHHHHHHHHHTT-EE-EETTEEGGGG--HHHHHSSGGGS-TT---S-HHHHHHHHHHHHHHHHHHHHHTEEEETTEEEE--B--TTSSTTB-HHHHHHHHHHHHH----------SSS--------------SS----------

Radius of gyration: 18.84 Å; chains: 1; bounding box: 46×42×52 Å

pLDDT: mean 79.62, std 22.51, range [22.8, 98.38]

Organism: NCBI:txid454153